Protein AF-A0A7W6N7Z0-F1 (afdb_monomer_lite)

pLDDT: mean 82.04, std 12.42, range [49.88, 97.12]

Structure (mmCIF, N/CA/C/O backbone):
data_AF-A0A7W6N7Z0-F1
#
_entry.id   AF-A0A7W6N7Z0-F1
#
loop_
_atom_site.group_PDB
_atom_site.id
_atom_site.type_symbol
_atom_site.label_atom_id
_atom_site.label_alt_id
_atom_site.label_comp_id
_atom_site.label_asym_id
_atom_site.label_entity_id
_atom_site.label_seq_id
_atom_site.pdbx_PDB_ins_code
_atom_site.Cartn_x
_atom_site.Cartn_y
_atom_site.Cartn_z
_atom_site.occupancy
_atom_site.B_iso_or_equiv
_atom_site.auth_seq_id
_atom_site.auth_comp_id
_atom_site.auth_asym_id
_atom_site.auth_atom_id
_atom_site.pdbx_PDB_model_num
ATOM 1 N N . MET A 1 1 ? 26.358 -10.005 -17.901 1.00 62.38 1 MET A N 1
ATOM 2 C CA . MET A 1 1 ? 25.539 -9.195 -16.973 1.00 62.38 1 MET A CA 1
ATOM 3 C C . MET A 1 1 ? 26.352 -8.613 -15.822 1.00 62.38 1 MET A C 1
ATOM 5 O O . MET A 1 1 ? 26.435 -7.398 -15.771 1.00 62.38 1 MET A O 1
ATOM 9 N N . LEU A 1 2 ? 27.025 -9.423 -14.989 1.00 73.06 2 LEU A N 1
ATOM 10 C CA . LEU A 1 2 ? 27.793 -8.956 -13.812 1.00 73.06 2 LEU A CA 1
ATOM 11 C C . LEU A 1 2 ? 28.697 -7.712 -13.997 1.00 73.06 2 LEU A C 1
ATOM 13 O O . LEU A 1 2 ? 28.688 -6.878 -13.098 1.00 73.06 2 LEU A O 1
ATOM 17 N N . PRO A 1 3 ? 29.429 -7.521 -15.118 1.00 82.75 3 PRO A N 1
ATOM 18 C CA . PRO A 1 3 ? 30.304 -6.352 -15.292 1.00 82.75 3 PRO A CA 1
ATOM 19 C C . PRO A 1 3 ? 29.595 -4.990 -15.288 1.00 82.75 3 PRO A C 1
ATOM 21 O O . PRO A 1 3 ? 30.254 -3.974 -15.104 1.00 82.75 3 PRO A O 1
ATOM 24 N N . HIS A 1 4 ? 28.278 -4.965 -15.508 1.00 81.69 4 HIS A N 1
ATOM 25 C CA . HIS A 1 4 ? 27.475 -3.740 -15.553 1.00 81.69 4 HIS A CA 1
ATOM 26 C C . HIS A 1 4 ? 26.544 -3.614 -14.343 1.00 81.69 4 HIS A C 1
ATOM 28 O O . HIS A 1 4 ? 25.727 -2.702 -14.303 1.00 81.69 4 HIS A O 1
ATOM 34 N N . CYS A 1 5 ? 26.629 -4.534 -13.377 1.00 87.06 5 CYS A N 1
ATOM 35 C CA . CYS A 1 5 ? 25.827 -4.468 -12.163 1.00 87.06 5 CYS A CA 1
ATOM 36 C C . CYS A 1 5 ? 26.435 -3.479 -11.169 1.00 87.06 5 CYS A C 1
ATOM 38 O O . CYS A 1 5 ? 27.654 -3.378 -11.021 1.00 87.06 5 CYS A O 1
ATOM 40 N N . ARG A 1 6 ? 25.567 -2.795 -10.430 1.00 87.94 6 ARG A N 1
ATOM 41 C CA . ARG A 1 6 ? 25.948 -2.017 -9.261 1.00 87.94 6 ARG A CA 1
ATOM 42 C C . ARG A 1 6 ? 26.121 -2.955 -8.073 1.00 87.94 6 ARG A C 1
ATOM 44 O O . ARG A 1 6 ? 25.337 -3.881 -7.887 1.00 87.94 6 ARG A O 1
ATOM 51 N N . CYS A 1 7 ? 27.152 -2.700 -7.281 1.00 90.94 7 CYS A N 1
ATOM 52 C CA . CYS A 1 7 ? 27.475 -3.436 -6.069 1.00 90.94 7 CYS A CA 1
ATOM 53 C C . CYS A 1 7 ? 27.430 -2.455 -4.895 1.00 90.94 7 CYS A C 1
ATOM 55 O O . CYS A 1 7 ? 28.156 -1.459 -4.904 1.00 90.94 7 CYS A O 1
ATOM 57 N N . VAL A 1 8 ? 26.554 -2.703 -3.923 1.00 90.38 8 VAL A N 1
ATOM 58 C CA . VAL A 1 8 ? 26.387 -1.866 -2.730 1.00 90.38 8 VAL A CA 1
ATOM 59 C C . VAL A 1 8 ? 26.605 -2.715 -1.487 1.00 90.38 8 VAL A C 1
ATOM 61 O O . VAL A 1 8 ? 26.084 -3.821 -1.384 1.00 90.38 8 VAL A O 1
ATOM 64 N N . ILE A 1 9 ? 27.394 -2.193 -0.549 1.00 91.75 9 ILE A N 1
ATOM 65 C CA . ILE A 1 9 ? 27.772 -2.879 0.688 1.00 91.75 9 ILE A CA 1
ATOM 66 C C . ILE A 1 9 ? 27.440 -1.969 1.865 1.00 91.75 9 ILE A C 1
ATOM 68 O O . ILE A 1 9 ? 27.801 -0.792 1.853 1.00 91.75 9 ILE A O 1
ATOM 72 N N . ASP A 1 10 ? 26.796 -2.520 2.891 1.00 86.62 10 ASP A N 1
ATOM 73 C CA . ASP A 1 10 ? 26.613 -1.866 4.184 1.00 86.62 10 ASP A CA 1
ATOM 74 C C . ASP A 1 10 ? 26.980 -2.813 5.343 1.00 86.62 10 ASP A C 1
ATOM 76 O O . ASP A 1 10 ? 27.457 -3.930 5.143 1.00 86.62 10 ASP A O 1
ATOM 80 N N . GLY A 1 11 ? 26.776 -2.367 6.586 1.00 86.56 11 GLY A N 1
ATOM 81 C CA . GLY A 1 11 ? 27.062 -3.186 7.769 1.00 86.56 11 GLY A CA 1
ATOM 82 C C . GLY A 1 11 ? 26.156 -4.416 7.944 1.00 86.56 11 GLY A C 1
ATOM 83 O O . GLY A 1 11 ? 26.371 -5.185 8.878 1.00 86.56 11 GLY A O 1
ATOM 84 N N . ARG A 1 12 ? 25.131 -4.591 7.102 1.00 83.94 12 ARG A N 1
ATOM 85 C CA . ARG A 1 12 ? 24.143 -5.677 7.165 1.00 83.94 12 ARG A CA 1
ATOM 86 C C . ARG A 1 12 ? 24.276 -6.650 5.994 1.00 83.94 12 ARG A C 1
ATOM 88 O O . ARG A 1 12 ? 23.868 -7.800 6.142 1.00 83.94 12 ARG A O 1
ATOM 95 N N . GLY A 1 13 ? 24.850 -6.238 4.863 1.00 88.81 13 GLY A N 1
ATOM 96 C CA . GLY A 1 13 ? 25.044 -7.132 3.726 1.00 88.81 13 GLY A CA 1
ATOM 97 C C . GLY A 1 13 ? 25.644 -6.503 2.470 1.00 88.81 13 GLY A C 1
ATOM 98 O O . GLY A 1 13 ? 26.156 -5.386 2.465 1.00 88.81 13 GLY A O 1
ATOM 99 N N . LEU A 1 14 ? 25.579 -7.290 1.395 1.00 92.25 14 LEU A N 1
ATOM 100 C CA . LEU A 1 14 ? 26.040 -6.983 0.044 1.00 92.25 14 LEU A CA 1
ATOM 101 C C . LEU A 1 14 ? 24.864 -7.188 -0.917 1.00 92.25 14 LEU A C 1
ATOM 103 O O . LEU A 1 14 ? 24.263 -8.261 -0.926 1.00 92.25 14 LEU A O 1
ATOM 107 N N . GLU A 1 15 ? 24.590 -6.201 -1.761 1.00 91.25 15 GLU A N 1
ATOM 108 C CA . GLU A 1 15 ? 23.605 -6.277 -2.839 1.00 91.25 15 GLU A CA 1
ATOM 109 C C . GLU A 1 15 ? 24.280 -6.045 -4.190 1.00 91.25 15 GLU A C 1
ATOM 111 O O . GLU A 1 15 ? 25.066 -5.110 -4.356 1.00 91.25 15 GLU A O 1
ATOM 116 N N . ILE A 1 16 ? 23.961 -6.900 -5.163 1.00 90.44 16 ILE A N 1
ATOM 117 C CA . ILE A 1 16 ? 24.395 -6.760 -6.552 1.00 90.44 16 ILE A CA 1
ATOM 118 C C . ILE A 1 16 ? 23.143 -6.696 -7.421 1.00 90.44 16 ILE A C 1
ATOM 120 O O . ILE A 1 16 ? 22.427 -7.690 -7.535 1.00 90.44 16 ILE A O 1
ATOM 124 N N . ALA A 1 17 ? 22.903 -5.551 -8.054 1.00 87.88 17 ALA A N 1
ATOM 125 C CA . ALA A 1 17 ? 21.724 -5.325 -8.884 1.00 87.88 17 ALA A CA 1
ATOM 126 C C . ALA A 1 17 ? 22.114 -4.762 -10.259 1.00 87.88 17 ALA A C 1
ATOM 128 O O . ALA A 1 17 ? 23.027 -3.933 -10.348 1.00 87.88 17 ALA A O 1
ATOM 129 N N . PRO A 1 18 ? 21.468 -5.198 -11.354 1.00 85.19 18 PRO A N 1
ATOM 130 C CA . PRO A 1 18 ? 21.638 -4.551 -12.647 1.00 85.19 18 PRO A CA 1
ATOM 131 C C . PRO A 1 18 ? 20.975 -3.158 -12.643 1.00 85.19 18 PRO A C 1
ATOM 133 O O . PRO A 1 18 ? 20.032 -2.936 -11.887 1.00 85.19 18 PRO A O 1
ATOM 136 N N . PRO A 1 19 ? 21.435 -2.218 -13.487 1.00 77.62 19 PRO A N 1
ATOM 137 C CA . PRO A 1 19 ? 20.851 -0.876 -13.583 1.00 77.62 19 PRO A CA 1
ATOM 138 C C . PRO A 1 19 ? 19.447 -0.875 -14.206 1.00 77.62 19 PRO A C 1
ATOM 140 O O . PRO A 1 19 ? 18.686 0.060 -13.996 1.00 77.62 19 PRO A O 1
ATOM 143 N N . CYS A 1 20 ? 19.112 -1.911 -14.974 1.00 76.06 20 CYS A N 1
ATOM 144 C CA . CYS A 1 20 ? 17.797 -2.144 -15.557 1.00 76.06 20 CYS A CA 1
ATOM 145 C C . CYS A 1 20 ? 17.506 -3.647 -15.613 1.00 76.06 20 CYS A C 1
ATOM 147 O O . CYS A 1 20 ? 18.427 -4.473 -15.580 1.00 76.06 20 CYS A O 1
ATOM 149 N N . VAL A 1 21 ? 16.226 -4.014 -15.702 1.00 77.25 21 VAL A N 1
ATOM 150 C CA . VAL A 1 21 ? 15.834 -5.418 -15.855 1.00 77.25 21 VAL A CA 1
ATOM 151 C C . VAL A 1 21 ? 16.233 -5.891 -17.261 1.00 77.25 21 VAL A C 1
ATOM 153 O O . VAL A 1 21 ? 15.808 -5.297 -18.253 1.00 77.25 21 VAL A O 1
ATOM 156 N N . PRO A 1 22 ? 17.037 -6.961 -17.391 1.00 76.25 22 PRO A N 1
ATOM 157 C CA . PRO A 1 22 ? 17.407 -7.490 -18.696 1.00 76.25 22 PRO A CA 1
ATOM 158 C C . PRO A 1 22 ? 16.201 -8.204 -19.319 1.00 76.25 22 PRO A C 1
ATOM 160 O O . PRO A 1 22 ? 15.920 -9.365 -19.038 1.00 76.25 22 PRO A O 1
ATOM 163 N N . MET A 1 23 ? 15.431 -7.502 -20.150 1.00 76.44 23 MET A N 1
ATOM 164 C CA . MET A 1 23 ? 14.191 -8.043 -20.727 1.00 76.44 23 MET A CA 1
ATOM 165 C C . MET A 1 23 ? 14.401 -9.245 -21.653 1.00 76.44 23 MET A C 1
ATOM 167 O O . MET A 1 23 ? 13.469 -10.012 -21.894 1.00 76.44 23 MET A O 1
ATOM 171 N N . ASP A 1 24 ? 15.628 -9.453 -22.121 1.00 75.19 24 ASP A N 1
ATOM 172 C CA . ASP A 1 24 ? 16.070 -10.640 -22.848 1.00 75.19 24 ASP A CA 1
ATOM 173 C C . ASP A 1 24 ? 16.024 -11.921 -21.999 1.00 75.19 24 ASP A C 1
ATOM 175 O O . ASP A 1 24 ? 15.858 -13.003 -22.561 1.00 75.19 24 ASP A O 1
ATOM 179 N N . VAL A 1 25 ? 16.089 -11.829 -20.662 1.00 78.75 25 VAL A N 1
ATOM 180 C CA . VAL A 1 25 ? 15.931 -13.006 -19.785 1.00 78.75 25 VAL A CA 1
ATOM 181 C C . VAL A 1 25 ? 14.472 -13.402 -19.563 1.00 78.75 25 VAL A C 1
ATOM 183 O O . VAL A 1 25 ? 14.179 -14.537 -19.179 1.00 78.75 25 VAL A O 1
ATOM 186 N N . VAL A 1 26 ? 13.531 -12.489 -19.818 1.00 81.94 26 VAL A N 1
ATOM 187 C CA . VAL A 1 26 ? 12.097 -12.751 -19.682 1.00 81.94 26 VAL A CA 1
ATOM 188 C C . VAL A 1 26 ? 11.596 -13.346 -20.994 1.00 81.94 26 VAL A C 1
ATOM 190 O O . VAL A 1 26 ? 11.058 -12.650 -21.851 1.00 81.94 26 VAL A O 1
ATOM 193 N N . ASN A 1 27 ? 11.752 -14.664 -21.155 1.00 79.44 27 ASN A N 1
ATOM 194 C CA . ASN A 1 27 ? 11.426 -15.391 -22.395 1.00 79.44 27 ASN A CA 1
ATOM 195 C C . ASN A 1 27 ? 10.033 -15.075 -22.965 1.00 79.44 27 ASN A C 1
ATOM 197 O O . ASN A 1 27 ? 9.867 -14.968 -24.180 1.00 79.44 27 ASN A O 1
ATOM 201 N N . ALA A 1 28 ? 9.033 -14.905 -22.095 1.00 80.62 28 ALA A N 1
ATOM 202 C CA . ALA A 1 28 ? 7.673 -14.558 -22.502 1.00 80.62 28 ALA A CA 1
ATOM 203 C C . ALA A 1 28 ? 7.591 -13.178 -23.179 1.00 80.62 28 ALA A C 1
ATOM 205 O O . ALA A 1 28 ? 6.804 -13.000 -24.104 1.00 80.62 28 ALA A O 1
ATOM 206 N N . ALA A 1 29 ? 8.413 -12.219 -22.747 1.00 79.38 29 ALA A N 1
ATOM 207 C CA . ALA A 1 29 ? 8.487 -10.888 -23.334 1.00 79.38 29 ALA A CA 1
ATOM 208 C C . ALA A 1 29 ? 9.417 -10.856 -24.557 1.00 79.38 29 ALA A C 1
ATOM 210 O O . ALA A 1 29 ? 9.042 -10.304 -25.591 1.00 79.38 29 ALA A O 1
ATOM 211 N N . ALA A 1 30 ? 10.592 -11.489 -24.471 1.00 81.56 30 ALA A N 1
ATOM 212 C CA . ALA A 1 30 ? 11.586 -11.523 -25.545 1.00 81.56 30 ALA A CA 1
ATOM 213 C C . ALA A 1 30 ? 11.094 -12.275 -26.796 1.00 81.56 30 ALA A C 1
ATOM 215 O O . ALA A 1 30 ? 11.368 -11.864 -27.922 1.00 81.56 30 ALA A O 1
ATOM 216 N N . GLY A 1 31 ? 10.335 -13.361 -26.613 1.00 82.25 31 GLY A N 1
ATOM 217 C CA . GLY A 1 31 ? 9.781 -14.171 -27.704 1.00 82.25 31 GLY A CA 1
ATOM 218 C C . GLY A 1 31 ? 8.448 -13.667 -28.272 1.00 82.25 31 GLY A C 1
ATOM 219 O O . GLY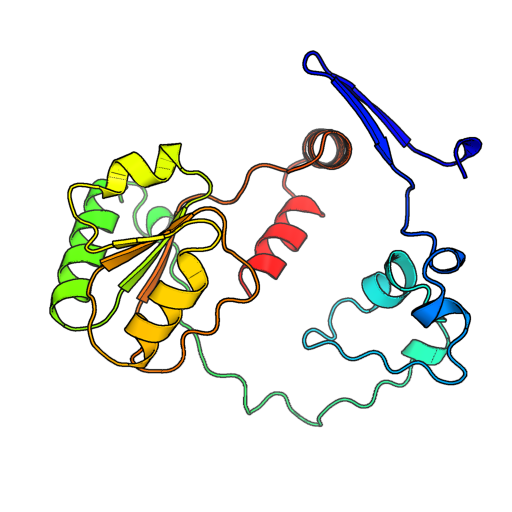 A 1 31 ? 7.905 -14.275 -29.198 1.00 82.25 31 GLY A O 1
ATOM 220 N N . ALA A 1 32 ? 7.880 -12.589 -27.726 1.00 86.25 32 ALA A N 1
ATOM 221 C CA . ALA A 1 32 ? 6.567 -12.108 -28.135 1.00 86.25 32 ALA A CA 1
ATOM 222 C C . ALA A 1 32 ? 6.616 -11.415 -29.506 1.00 86.25 32 ALA A C 1
ATOM 224 O O . ALA A 1 32 ? 7.304 -10.415 -29.698 1.00 86.25 32 ALA A O 1
ATOM 225 N N . ARG A 1 33 ? 5.801 -11.889 -30.461 1.00 87.81 33 ARG A N 1
ATOM 226 C CA . ARG A 1 33 ? 5.674 -11.261 -31.795 1.00 87.81 33 ARG A CA 1
ATOM 227 C C . ARG A 1 33 ? 5.035 -9.869 -31.742 1.00 87.81 33 ARG A C 1
ATOM 229 O O . ARG A 1 33 ? 5.270 -9.058 -32.630 1.00 87.81 33 ARG A O 1
ATOM 236 N N . ARG A 1 34 ? 4.202 -9.606 -30.730 1.00 86.06 34 ARG A N 1
ATOM 237 C CA . ARG A 1 34 ? 3.545 -8.317 -30.484 1.00 86.06 34 ARG A CA 1
ATOM 238 C C . ARG A 1 34 ? 3.535 -8.045 -28.984 1.00 86.06 34 ARG A C 1
ATOM 240 O O . ARG A 1 34 ? 3.149 -8.920 -28.216 1.00 86.06 34 ARG A O 1
ATOM 247 N N . ARG A 1 35 ? 3.925 -6.832 -28.595 1.00 85.00 35 ARG A N 1
ATOM 248 C CA . ARG A 1 35 ? 3.903 -6.333 -27.214 1.00 85.00 35 ARG A CA 1
ATOM 249 C C . ARG A 1 35 ? 2.907 -5.175 -27.136 1.00 85.00 35 ARG A C 1
ATOM 251 O O . ARG A 1 35 ? 2.869 -4.350 -28.046 1.00 85.00 35 ARG A O 1
ATOM 258 N N . ILE A 1 36 ? 2.064 -5.163 -26.106 1.00 85.56 36 ILE A N 1
ATOM 259 C CA . ILE A 1 36 ? 1.110 -4.082 -25.828 1.00 85.56 36 ILE A CA 1
ATOM 260 C C . ILE A 1 36 ? 1.468 -3.541 -24.450 1.00 85.56 36 ILE A C 1
ATOM 262 O O . ILE A 1 36 ? 1.460 -4.297 -23.481 1.00 85.56 36 ILE A O 1
ATOM 266 N N . TYR A 1 37 ? 1.790 -2.255 -24.389 1.00 84.00 37 TYR A N 1
ATOM 267 C CA . TYR A 1 37 ? 2.091 -1.542 -23.155 1.00 84.00 37 TYR A CA 1
ATOM 268 C C . TYR A 1 37 ? 0.890 -0.671 -22.798 1.00 84.00 37 TYR A C 1
ATOM 270 O O . TYR A 1 37 ? 0.336 -0.000 -23.668 1.00 84.00 37 TYR A O 1
ATOM 278 N N . MET A 1 38 ? 0.469 -0.714 -21.539 1.00 82.06 38 MET A N 1
ATOM 279 C CA . MET A 1 38 ? -0.658 0.058 -21.029 1.00 82.06 38 MET A CA 1
ATOM 280 C C . MET A 1 38 ? -0.252 0.634 -19.679 1.00 82.06 38 MET A C 1
ATOM 282 O O . MET A 1 38 ? 0.211 -0.106 -18.816 1.00 82.06 38 MET A O 1
ATOM 286 N N . THR A 1 39 ? -0.409 1.943 -19.520 1.00 74.38 39 THR A N 1
ATOM 287 C CA . THR A 1 39 ? -0.164 2.653 -18.264 1.00 74.38 39 THR A CA 1
ATOM 288 C C . THR A 1 39 ? -1.364 3.537 -17.952 1.00 74.38 39 THR A C 1
ATOM 290 O O . THR A 1 39 ? -2.009 4.054 -18.866 1.00 74.38 39 THR A O 1
ATOM 293 N N . ALA A 1 40 ? -1.672 3.685 -16.665 1.00 67.19 40 ALA A N 1
ATOM 294 C CA . ALA A 1 40 ? -2.672 4.631 -16.181 1.00 67.19 40 ALA A CA 1
ATOM 295 C C . ALA A 1 40 ? -2.090 6.047 -16.006 1.00 67.19 40 ALA A C 1
ATOM 297 O O . ALA A 1 40 ? -2.842 7.017 -15.960 1.00 67.19 40 ALA A O 1
ATOM 298 N N . THR A 1 41 ? -0.761 6.179 -15.967 1.00 59.50 41 THR A N 1
ATOM 299 C CA . THR A 1 41 ? -0.039 7.444 -15.809 1.00 59.50 41 THR A CA 1
ATOM 300 C C . THR A 1 41 ? 0.785 7.719 -17.070 1.00 59.50 41 THR A C 1
ATOM 302 O O . THR A 1 41 ? 1.785 7.066 -17.357 1.00 59.50 41 THR A O 1
ATOM 305 N N . LEU A 1 42 ? 0.333 8.686 -17.875 1.00 55.69 42 LEU A N 1
ATOM 306 C CA . LEU A 1 42 ? 1.004 9.130 -19.112 1.00 55.69 42 LEU A CA 1
ATOM 307 C C . LEU A 1 42 ? 2.208 10.052 -18.851 1.00 55.69 42 LEU A C 1
ATOM 309 O O . LEU A 1 42 ? 2.889 10.445 -19.792 1.00 55.69 42 LEU A O 1
ATOM 313 N N . ALA A 1 43 ? 2.435 10.445 -17.596 1.00 56.84 43 ALA A N 1
ATOM 314 C CA . ALA A 1 43 ? 3.425 11.454 -17.232 1.00 56.84 43 ALA A CA 1
ATOM 315 C C . ALA A 1 43 ? 4.878 10.954 -17.300 1.00 56.84 43 ALA A C 1
ATOM 317 O O . ALA A 1 43 ? 5.784 11.780 -17.383 1.00 56.84 43 ALA A O 1
ATOM 318 N N . ASP A 1 44 ? 5.103 9.636 -17.266 1.00 63.62 44 ASP A N 1
ATOM 319 C CA . ASP A 1 44 ? 6.443 9.054 -17.352 1.00 63.62 44 ASP A CA 1
ATOM 320 C C . ASP A 1 44 ? 6.426 7.716 -18.111 1.00 63.62 44 ASP A C 1
ATOM 322 O O . ASP A 1 44 ? 6.188 6.644 -17.554 1.00 63.62 44 ASP A O 1
ATOM 326 N N . ASP A 1 45 ? 6.664 7.783 -19.419 1.00 68.31 45 ASP A N 1
ATOM 327 C CA . ASP A 1 45 ? 6.806 6.624 -20.300 1.00 68.31 45 ASP A CA 1
ATOM 328 C C . ASP A 1 45 ? 8.220 6.015 -20.256 1.00 68.31 45 ASP A C 1
ATOM 330 O O . ASP A 1 45 ? 8.447 4.934 -20.811 1.00 68.31 45 ASP A O 1
ATOM 334 N N . SER A 1 46 ? 9.162 6.647 -19.541 1.00 73.06 46 SER A N 1
ATOM 335 C CA . SER A 1 46 ? 10.545 6.176 -19.441 1.00 73.06 46 SER A CA 1
ATOM 336 C C . SER A 1 46 ? 10.647 4.823 -18.738 1.00 73.06 46 SER A C 1
ATOM 338 O O . SER A 1 46 ? 11.469 4.001 -19.142 1.00 73.06 46 SER A O 1
ATOM 340 N N . VAL A 1 47 ? 9.738 4.532 -17.798 1.00 76.62 47 VAL A N 1
ATOM 341 C CA . VAL A 1 47 ? 9.630 3.227 -17.120 1.00 76.62 47 VAL A CA 1
ATOM 342 C C . VAL A 1 47 ? 9.378 2.096 -18.122 1.00 76.62 47 VAL A C 1
ATOM 344 O O . VAL A 1 47 ? 9.930 1.004 -17.993 1.00 76.62 47 VAL A O 1
ATOM 347 N N . LEU A 1 48 ? 8.598 2.343 -19.181 1.00 80.31 48 LEU A N 1
ATOM 348 C CA . LEU A 1 48 ? 8.369 1.338 -20.226 1.00 80.31 48 LEU A CA 1
ATOM 349 C C . LEU A 1 48 ? 9.661 1.021 -20.989 1.00 80.31 48 LEU A C 1
ATOM 351 O O . LEU A 1 48 ? 9.876 -0.122 -21.400 1.00 80.31 48 LEU A O 1
ATOM 355 N N . VAL A 1 49 ? 10.536 2.011 -21.159 1.00 81.12 49 VAL A N 1
ATOM 356 C CA . VAL A 1 49 ? 11.837 1.846 -21.814 1.00 81.12 49 VAL A CA 1
ATOM 357 C C . VAL A 1 49 ? 12.831 1.154 -20.884 1.00 81.12 49 VAL A C 1
ATOM 359 O O . VAL A 1 49 ? 13.430 0.155 -21.281 1.00 81.12 49 VAL A O 1
ATOM 362 N N . THR A 1 50 ? 13.004 1.647 -19.655 1.00 76.56 50 THR A N 1
ATOM 363 C CA . THR A 1 50 ? 14.021 1.146 -18.717 1.00 76.56 50 THR A CA 1
ATOM 364 C C . THR A 1 50 ? 13.694 -0.236 -18.178 1.00 76.56 50 THR A C 1
ATOM 366 O O . THR A 1 50 ? 14.583 -1.084 -18.123 1.00 76.56 50 THR A O 1
ATOM 369 N N . ASP A 1 51 ? 12.434 -0.488 -17.826 1.00 78.38 51 ASP A N 1
ATOM 370 C CA . ASP A 1 51 ? 12.061 -1.703 -17.098 1.00 78.38 51 ASP A CA 1
ATOM 371 C C . ASP A 1 51 ? 11.537 -2.775 -18.049 1.00 78.38 51 ASP A C 1
ATOM 373 O O . ASP A 1 51 ? 11.740 -3.966 -17.817 1.00 78.38 51 ASP A O 1
ATOM 377 N N . PHE A 1 52 ? 10.904 -2.361 -19.153 1.00 79.69 52 PHE A N 1
ATOM 378 C CA . PHE A 1 52 ? 10.278 -3.274 -20.111 1.00 79.69 52 PHE A CA 1
ATOM 379 C C . PHE A 1 52 ? 10.906 -3.274 -21.508 1.00 79.69 52 PHE A C 1
ATOM 381 O O . PHE A 1 52 ? 10.418 -3.986 -22.401 1.00 79.69 52 PHE A O 1
ATOM 388 N N . GLY A 1 53 ? 12.002 -2.534 -21.714 1.00 81.06 53 GLY A N 1
ATOM 389 C CA . GLY A 1 53 ? 12.733 -2.518 -22.982 1.00 81.06 53 GLY A CA 1
ATOM 390 C C . GLY A 1 53 ? 11.841 -2.130 -24.163 1.00 81.06 53 GLY A C 1
ATOM 391 O O . GLY A 1 53 ? 11.960 -2.710 -25.252 1.00 81.06 53 GLY A O 1
ATOM 392 N N . ALA A 1 54 ? 10.868 -1.246 -23.927 1.00 83.31 54 ALA A N 1
ATOM 393 C CA . ALA A 1 54 ? 10.059 -0.669 -24.985 1.00 83.31 54 ALA A CA 1
ATOM 394 C C . ALA A 1 54 ? 10.941 0.205 -25.884 1.00 83.31 54 ALA A C 1
ATOM 396 O O . ALA A 1 54 ? 11.873 0.861 -25.423 1.00 83.31 54 ALA A O 1
ATOM 397 N N . ASP A 1 55 ? 10.648 0.201 -27.182 1.00 83.00 55 ASP A N 1
ATOM 398 C CA . ASP A 1 55 ? 11.335 1.078 -28.122 1.00 83.00 55 ASP A CA 1
ATOM 399 C C . ASP A 1 55 ? 10.845 2.521 -27.899 1.00 83.00 55 ASP A C 1
ATOM 401 O O . ASP A 1 55 ? 9.651 2.778 -28.101 1.00 83.00 55 ASP A O 1
ATOM 405 N N . PRO A 1 56 ? 11.722 3.465 -27.506 1.00 80.50 56 PRO A N 1
ATOM 406 C CA . PRO A 1 56 ? 11.330 4.849 -27.248 1.00 80.50 56 PRO A CA 1
ATOM 407 C C . PRO A 1 56 ? 10.723 5.528 -28.482 1.00 80.50 56 PRO A C 1
ATOM 409 O O . PRO A 1 56 ? 9.918 6.445 -28.350 1.00 80.50 56 PRO A O 1
ATOM 412 N N . VAL A 1 57 ? 11.049 5.070 -29.696 1.00 81.12 57 VAL A N 1
ATOM 413 C CA . VAL A 1 57 ? 10.458 5.610 -30.926 1.00 81.12 57 VAL A CA 1
ATOM 414 C C . VAL A 1 57 ? 8.972 5.255 -31.020 1.00 81.12 57 VAL A C 1
ATOM 416 O O . VAL A 1 57 ? 8.171 6.089 -31.443 1.00 81.12 57 VAL A O 1
ATOM 419 N N . VAL A 1 58 ? 8.591 4.048 -30.588 1.00 76.38 58 VAL A N 1
ATOM 420 C CA . VAL A 1 58 ? 7.212 3.529 -30.644 1.00 76.38 58 VAL A CA 1
ATOM 421 C C . VAL A 1 58 ? 6.310 4.187 -29.595 1.00 76.38 58 VAL A C 1
ATOM 423 O O . VAL A 1 58 ? 5.100 4.273 -29.800 1.00 76.38 58 VAL A O 1
ATOM 426 N N . LEU A 1 59 ? 6.882 4.695 -28.501 1.00 75.81 59 LEU A N 1
ATOM 427 C CA . LEU A 1 59 ? 6.133 5.363 -27.433 1.00 75.81 59 LEU A CA 1
ATOM 428 C C . LEU A 1 59 ? 5.620 6.764 -27.818 1.00 75.81 59 LEU A C 1
ATOM 430 O O . LEU A 1 59 ? 4.705 7.257 -27.173 1.00 75.81 59 LEU A O 1
ATOM 434 N N . ASN A 1 60 ? 6.096 7.364 -28.919 1.00 72.19 60 ASN A N 1
ATOM 435 C CA . ASN A 1 60 ? 5.707 8.718 -29.356 1.00 72.19 60 ASN A CA 1
ATOM 436 C C . ASN A 1 60 ? 4.262 8.862 -29.891 1.00 72.19 60 ASN A C 1
ATOM 438 O O . ASN A 1 60 ? 3.861 9.957 -30.281 1.00 72.19 60 ASN A O 1
ATOM 442 N N . GLY A 1 61 ? 3.479 7.782 -29.963 1.00 75.12 61 GLY A N 1
ATOM 443 C CA . GLY A 1 61 ? 2.106 7.807 -30.481 1.00 75.12 61 GLY A CA 1
ATOM 444 C C . GLY A 1 61 ? 1.149 6.916 -29.692 1.00 75.12 61 GLY A C 1
ATOM 445 O O . GLY A 1 61 ? 0.568 6.002 -30.286 1.00 75.12 61 GLY A O 1
ATOM 446 N N . PRO A 1 62 ? 0.995 7.121 -28.370 1.00 80.12 62 PRO A N 1
ATOM 447 C CA . P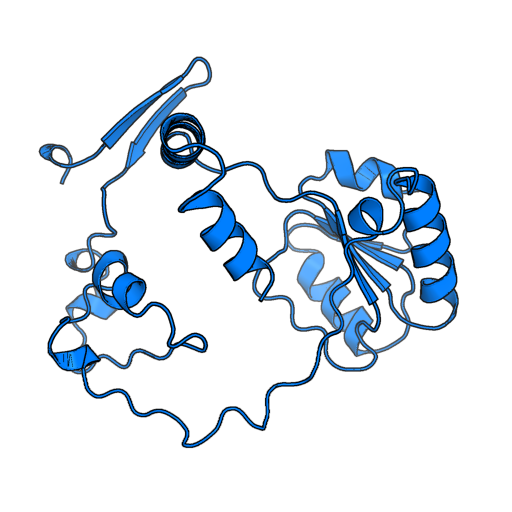RO A 1 62 ? 0.132 6.278 -27.562 1.00 80.12 62 PRO A CA 1
ATOM 448 C C . PRO A 1 62 ? -1.337 6.505 -27.933 1.00 80.12 62 PRO A C 1
ATOM 450 O O . PRO A 1 62 ? -1.760 7.609 -28.279 1.00 80.12 62 PRO A O 1
ATOM 453 N N . ILE A 1 63 ? -2.143 5.449 -27.816 1.00 82.88 63 ILE A N 1
ATOM 454 C CA . ILE A 1 63 ? -3.599 5.588 -27.840 1.00 82.88 63 ILE A CA 1
ATOM 455 C C . ILE A 1 63 ? -4.001 6.162 -26.480 1.00 82.88 63 ILE A C 1
ATOM 457 O O . ILE A 1 63 ? -4.041 5.433 -25.492 1.00 82.88 63 ILE A O 1
ATOM 461 N N . ALA A 1 64 ? -4.262 7.466 -26.433 1.00 75.25 64 ALA A N 1
ATOM 462 C CA . ALA A 1 64 ? -4.689 8.165 -25.227 1.00 75.25 64 ALA A CA 1
ATOM 463 C C . ALA A 1 64 ? -6.172 8.573 -25.324 1.00 75.25 64 ALA A C 1
ATOM 465 O O . ALA A 1 64 ? -6.641 8.930 -26.411 1.00 75.25 64 ALA A O 1
ATOM 466 N N . PRO A 1 65 ? -6.931 8.527 -24.216 1.00 71.94 65 PRO A N 1
ATOM 467 C CA . PRO A 1 65 ? -8.282 9.073 -24.184 1.00 71.94 65 PRO A CA 1
ATOM 468 C C . PRO A 1 65 ? -8.255 10.597 -24.390 1.00 71.94 65 PRO A C 1
ATOM 470 O O . PRO A 1 65 ? -7.313 11.275 -23.987 1.00 71.94 65 PRO A O 1
ATOM 473 N N . ALA A 1 66 ? -9.305 11.145 -25.009 1.00 70.94 66 ALA A N 1
ATOM 474 C CA . ALA A 1 66 ? -9.407 12.584 -25.285 1.00 70.94 66 ALA A CA 1
ATOM 475 C C . ALA A 1 66 ? -9.555 13.438 -24.009 1.00 70.94 66 ALA A C 1
ATOM 477 O O . ALA A 1 66 ? -9.231 14.624 -24.018 1.00 70.94 66 ALA A O 1
ATOM 478 N N . SER A 1 67 ? -10.044 12.843 -22.918 1.00 64.19 67 SER A N 1
ATOM 479 C CA . SER A 1 67 ? -10.085 13.446 -21.588 1.00 64.19 67 SER A CA 1
ATOM 480 C C . SER A 1 67 ? -10.000 12.364 -20.510 1.00 64.19 67 SER A C 1
ATOM 482 O O . SER A 1 67 ? -10.368 11.212 -20.737 1.00 64.19 67 SER A O 1
ATOM 484 N N . ALA A 1 68 ? -9.536 12.745 -19.323 1.00 63.34 68 ALA A N 1
ATOM 485 C CA . ALA A 1 68 ? -9.454 11.874 -18.152 1.00 63.34 68 ALA A CA 1
ATOM 486 C C . ALA A 1 68 ? -10.702 12.002 -17.246 1.00 63.34 68 ALA A C 1
ATOM 488 O O . ALA A 1 68 ? -10.608 11.916 -16.026 1.00 63.34 68 ALA A O 1
ATOM 489 N N . GLY A 1 69 ? -11.870 12.274 -17.841 1.00 56.06 69 GLY A N 1
ATOM 490 C CA . GLY A 1 69 ? -13.087 12.696 -17.128 1.00 56.06 69 GLY A CA 1
ATOM 491 C C . GLY A 1 69 ? -13.744 11.648 -16.220 1.00 56.06 69 GLY A C 1
ATOM 492 O O . GLY A 1 69 ? -14.624 12.015 -15.452 1.00 56.06 69 GLY A O 1
ATOM 493 N N . ASP A 1 70 ? -13.310 10.386 -16.283 1.00 56.09 70 ASP A N 1
ATOM 494 C CA . ASP A 1 70 ? -13.788 9.289 -15.423 1.00 56.09 70 ASP A CA 1
ATOM 495 C C . ASP A 1 70 ? -12.910 9.073 -14.170 1.00 56.09 70 ASP A C 1
ATOM 497 O O . ASP A 1 70 ? -13.076 8.089 -13.445 1.00 56.09 70 ASP A O 1
ATOM 501 N N . LEU A 1 71 ? -11.953 9.968 -13.892 1.00 60.91 71 LEU A N 1
ATOM 502 C CA . LEU A 1 71 ? -11.167 9.928 -12.659 1.00 60.91 71 LEU A CA 1
ATOM 503 C C . LEU A 1 71 ? -12.050 10.320 -11.470 1.00 60.91 71 LEU A C 1
ATOM 505 O O . LEU A 1 71 ? -12.476 11.466 -11.344 1.00 60.91 71 LEU A O 1
ATOM 509 N N . GLY A 1 72 ? -12.316 9.363 -10.581 1.00 63.59 72 GLY A N 1
ATOM 510 C CA . GLY A 1 72 ? -12.968 9.649 -9.307 1.00 63.59 72 GLY A CA 1
ATOM 511 C C . GLY A 1 72 ? -12.158 10.659 -8.488 1.00 63.59 72 GLY A C 1
ATOM 512 O O . GLY A 1 72 ? -10.934 10.566 -8.403 1.00 63.59 72 GLY A O 1
ATOM 513 N N . GLU A 1 73 ? -12.838 11.618 -7.865 1.00 71.56 73 GLU A N 1
ATOM 514 C CA . GLU A 1 73 ? -12.185 12.609 -7.011 1.00 71.56 73 GLU A CA 1
ATOM 515 C C . GLU A 1 73 ? -11.869 12.003 -5.637 1.00 71.56 73 GLU A C 1
ATOM 517 O O . GLU A 1 73 ? -12.738 11.439 -4.965 1.00 71.56 73 GLU A O 1
ATOM 522 N N . ARG A 1 74 ? -10.613 12.132 -5.200 1.00 78.56 74 ARG A N 1
ATOM 523 C CA . ARG A 1 74 ? -10.169 11.753 -3.855 1.00 78.56 74 ARG A CA 1
ATOM 524 C C . ARG A 1 74 ? -9.704 12.997 -3.117 1.00 78.56 74 ARG A C 1
ATOM 526 O O . ARG A 1 74 ? -8.889 13.761 -3.625 1.00 78.56 74 ARG A O 1
ATOM 533 N N . MET A 1 75 ? -10.199 13.185 -1.899 1.00 86.50 75 MET A N 1
ATOM 534 C CA . MET A 1 75 ? -9.690 14.223 -1.010 1.00 86.50 75 MET A CA 1
ATOM 535 C C . MET A 1 75 ? -8.454 13.689 -0.282 1.00 86.50 75 MET A C 1
ATOM 537 O O . MET A 1 75 ? -8.566 12.756 0.512 1.00 86.50 75 MET A O 1
ATOM 541 N N . ILE A 1 76 ? -7.293 14.290 -0.543 1.00 88.62 76 ILE A N 1
ATOM 542 C CA . ILE A 1 76 ? -6.046 14.006 0.174 1.00 88.62 76 ILE A CA 1
ATOM 543 C C . ILE A 1 76 ? -5.875 15.068 1.258 1.00 88.62 76 ILE A C 1
ATOM 545 O O . ILE A 1 76 ? -5.934 16.264 0.978 1.00 88.62 76 ILE A O 1
ATOM 549 N N . LEU A 1 77 ? -5.674 14.626 2.498 1.00 90.12 77 LEU A N 1
ATOM 550 C CA . LEU A 1 77 ? -5.424 15.497 3.643 1.00 90.12 77 LEU A CA 1
ATOM 551 C C . LEU A 1 77 ? -4.084 15.132 4.272 1.00 90.12 77 LEU A C 1
ATOM 553 O O . LEU A 1 77 ? -3.785 13.953 4.454 1.00 90.12 77 LEU A O 1
ATOM 557 N N . MET A 1 78 ? -3.318 16.153 4.648 1.00 90.31 78 MET A N 1
ATOM 558 C CA . MET A 1 78 ? -2.072 16.029 5.404 1.00 90.31 78 MET A CA 1
ATOM 559 C C . MET A 1 78 ? -2.276 16.731 6.751 1.00 90.31 78 MET A C 1
ATOM 561 O O . MET A 1 78 ? -2.036 17.932 6.852 1.00 90.31 78 MET A O 1
ATOM 565 N N . PRO A 1 79 ? -2.797 16.032 7.778 1.00 88.44 79 PRO A N 1
ATOM 566 C CA . PRO A 1 79 ? -3.222 16.669 9.024 1.00 88.44 79 PRO A CA 1
ATOM 567 C C . PRO A 1 79 ? -2.126 17.492 9.701 1.00 88.44 79 PRO A C 1
ATOM 569 O O . PRO A 1 79 ? -2.413 18.573 10.195 1.00 88.44 79 PRO A O 1
ATOM 572 N N . GLN A 1 80 ? -0.878 17.021 9.657 1.00 86.81 80 GLN A N 1
ATOM 573 C CA . GLN A 1 80 ? 0.263 17.686 10.293 1.00 86.81 80 GLN A CA 1
ATOM 574 C C . GLN A 1 80 ? 0.682 18.993 9.602 1.00 86.81 80 GLN A C 1
ATOM 576 O O . GLN A 1 80 ? 1.232 19.871 10.256 1.00 86.81 80 GLN A O 1
ATOM 581 N N . GLU A 1 81 ? 0.374 19.164 8.311 1.00 88.56 81 GLU A N 1
ATOM 582 C CA . GLU A 1 81 ? 0.579 20.438 7.601 1.00 88.56 81 GLU A CA 1
ATOM 583 C C . GLU A 1 81 ? -0.485 21.481 7.979 1.00 88.56 81 GLU A C 1
ATOM 585 O O . GLU A 1 81 ? -0.264 22.686 7.867 1.00 88.56 81 GLU A O 1
ATOM 590 N N . LEU A 1 82 ? -1.661 21.023 8.420 1.00 89.25 82 LEU A N 1
ATOM 591 C CA . LEU A 1 82 ? -2.765 21.882 8.854 1.00 89.25 82 LEU A CA 1
ATOM 592 C C . LEU A 1 82 ? -2.666 22.224 10.344 1.00 89.25 82 LEU A C 1
ATOM 594 O O . LEU A 1 82 ? -2.948 23.354 10.740 1.00 89.25 82 LEU A O 1
ATOM 598 N N . ASP A 1 83 ? -2.287 21.241 11.154 1.00 92.56 83 ASP A N 1
ATOM 599 C CA . ASP A 1 83 ? -2.088 21.345 12.593 1.00 92.56 83 ASP A CA 1
ATOM 600 C C . ASP A 1 83 ? -0.834 20.544 12.985 1.00 92.56 83 ASP A C 1
ATOM 602 O O . ASP A 1 83 ? -0.897 19.315 13.082 1.00 92.56 83 ASP A O 1
ATOM 606 N N . PRO A 1 84 ? 0.310 21.214 13.218 1.00 92.56 84 PRO A N 1
ATOM 607 C CA . PRO A 1 84 ? 1.561 20.552 13.589 1.00 92.56 84 PRO A CA 1
ATOM 608 C C . PRO A 1 84 ? 1.480 19.733 14.883 1.00 92.56 84 PRO A C 1
ATOM 610 O O . PRO A 1 84 ? 2.271 18.810 15.070 1.00 92.56 84 PRO A O 1
ATOM 613 N N . GLU A 1 85 ? 0.526 20.042 15.767 1.00 94.25 85 GLU A N 1
ATOM 614 C CA . GLU A 1 85 ? 0.318 19.308 17.019 1.00 94.25 85 GLU A CA 1
ATOM 615 C C . GLU A 1 85 ? -0.531 18.043 16.820 1.00 94.25 85 GLU A C 1
ATOM 617 O O . GLU A 1 85 ? -0.686 17.246 17.751 1.00 94.25 85 GLU A O 1
ATOM 622 N N . PHE A 1 86 ? -1.061 17.821 15.610 1.00 93.19 86 PHE A N 1
ATOM 623 C CA . PHE A 1 86 ? -1.849 16.639 15.295 1.00 93.19 86 PHE A CA 1
ATOM 624 C C . PHE A 1 86 ? -1.019 15.369 15.489 1.00 93.19 86 PHE A C 1
ATOM 626 O O . PHE A 1 86 ? -0.040 15.095 14.783 1.00 93.19 86 PHE A O 1
ATOM 633 N N . SER A 1 87 ? -1.443 14.553 16.449 1.00 93.94 87 SER A N 1
ATOM 634 C CA . SER A 1 87 ? -0.704 13.374 16.868 1.00 93.94 87 SER A CA 1
ATOM 635 C C . SER A 1 87 ? -1.277 12.085 16.278 1.00 93.94 87 SER A C 1
ATOM 637 O O . SER A 1 87 ? -2.430 11.989 15.849 1.00 93.94 87 SER A O 1
ATOM 639 N N . LEU A 1 88 ? -0.489 11.011 16.358 1.00 91.44 88 LEU A N 1
ATOM 640 C CA . LEU A 1 88 ? -0.968 9.665 16.043 1.00 91.44 88 LEU A CA 1
ATOM 641 C C . LEU A 1 88 ? -2.166 9.250 16.921 1.00 91.44 88 LEU A C 1
ATOM 643 O O . LEU A 1 88 ? -2.995 8.443 16.501 1.00 91.44 88 LEU A O 1
ATOM 647 N N . THR A 1 89 ? -2.272 9.776 18.142 1.00 94.31 89 THR A N 1
ATOM 648 C CA . THR A 1 89 ? -3.407 9.500 19.033 1.00 94.31 89 THR A CA 1
ATOM 649 C C . THR A 1 89 ? -4.694 10.112 18.485 1.00 94.31 89 THR A C 1
ATOM 651 O O . THR A 1 89 ? -5.733 9.449 18.495 1.00 94.31 89 THR A O 1
ATOM 654 N N . ASP A 1 90 ? -4.613 11.323 17.935 1.00 94.94 90 ASP A N 1
ATOM 655 C CA . ASP A 1 90 ? -5.747 12.013 17.316 1.00 94.94 90 ASP A CA 1
ATOM 656 C C . ASP A 1 90 ? -6.200 11.283 16.051 1.00 94.94 90 ASP A C 1
ATOM 658 O O . ASP A 1 90 ? -7.390 11.004 15.884 1.00 94.94 90 ASP A O 1
ATOM 662 N N . LEU A 1 91 ? -5.243 10.851 15.218 1.00 94.69 91 LEU A N 1
ATOM 663 C CA . LEU A 1 91 ? -5.523 10.008 14.055 1.00 94.69 91 LEU A CA 1
ATOM 664 C C . LEU A 1 91 ? -6.274 8.735 14.450 1.00 94.69 91 LEU A C 1
ATOM 666 O O . LEU A 1 91 ? -7.290 8.393 13.847 1.00 94.69 91 LEU A O 1
ATOM 670 N N . LYS A 1 92 ? -5.798 8.033 15.482 1.00 95.56 92 LYS A N 1
ATOM 671 C CA . LYS A 1 92 ? -6.432 6.808 15.983 1.00 95.56 92 LYS A CA 1
ATOM 672 C C . LYS A 1 92 ? -7.860 7.053 16.455 1.00 95.56 92 LYS A C 1
ATOM 674 O O . LYS A 1 92 ? -8.752 6.285 16.094 1.00 95.56 92 LYS A O 1
ATOM 679 N N . ALA A 1 93 ? -8.085 8.118 17.222 1.00 95.12 93 ALA A N 1
ATOM 680 C CA . ALA A 1 93 ? -9.413 8.487 17.700 1.00 95.12 93 ALA A CA 1
ATOM 681 C C . ALA A 1 93 ? -10.362 8.809 16.534 1.00 95.12 93 ALA A C 1
ATOM 683 O O . ALA A 1 93 ? -11.500 8.332 16.507 1.00 95.12 93 ALA A O 1
ATOM 684 N N . MET A 1 94 ? -9.876 9.555 15.539 1.00 94.31 94 MET A N 1
ATOM 685 C CA . MET A 1 94 ? -10.627 9.888 14.331 1.00 94.31 94 MET A CA 1
ATOM 686 C C . MET A 1 94 ? -10.991 8.629 13.532 1.00 94.31 94 MET A C 1
ATOM 688 O O . MET A 1 94 ? -12.166 8.408 13.231 1.00 94.31 94 MET A O 1
ATOM 692 N N . MET A 1 95 ? -10.014 7.766 13.245 1.00 95.69 95 MET A N 1
ATOM 693 C CA . MET A 1 95 ? -10.229 6.522 12.499 1.00 95.69 95 MET A CA 1
ATOM 694 C C . MET A 1 95 ? -11.209 5.591 13.219 1.00 95.69 95 MET A C 1
ATOM 696 O O . MET A 1 95 ? -12.109 5.042 12.587 1.00 95.69 95 MET A O 1
ATOM 700 N N . GLN A 1 96 ? -11.110 5.471 14.545 1.00 95.38 96 GLN A N 1
ATOM 701 C CA . GLN A 1 96 ? -12.045 4.677 15.344 1.00 95.38 96 GLN A CA 1
ATOM 702 C C . GLN A 1 96 ? -13.469 5.261 15.330 1.00 95.38 96 GLN A C 1
ATOM 704 O O . GLN A 1 96 ? -14.449 4.516 15.336 1.00 95.38 96 GLN A O 1
ATOM 709 N N . ALA A 1 97 ? -13.617 6.588 15.305 1.00 95.31 97 ALA A N 1
ATOM 710 C CA . ALA A 1 97 ? -14.924 7.228 15.192 1.00 95.31 97 ALA A CA 1
ATOM 711 C C . ALA A 1 97 ? -15.576 6.963 13.824 1.00 95.31 97 ALA A C 1
ATOM 713 O O . ALA A 1 97 ? -16.764 6.631 13.777 1.00 95.31 97 ALA A O 1
ATOM 714 N N . PHE A 1 98 ? -14.807 7.041 12.731 1.00 93.75 98 PHE A N 1
ATOM 715 C CA . PHE A 1 98 ? -15.276 6.687 11.385 1.00 93.75 98 PHE A CA 1
ATOM 716 C C . PHE A 1 98 ? -15.655 5.210 11.277 1.00 93.75 98 PHE A C 1
ATOM 718 O O . PHE A 1 98 ? -16.742 4.893 10.777 1.00 93.75 98 PHE A O 1
ATOM 725 N N . ALA A 1 99 ? -14.808 4.338 11.830 1.00 95.62 99 ALA A N 1
ATOM 726 C CA . ALA A 1 99 ? -14.980 2.891 11.843 1.00 95.62 99 ALA A CA 1
ATOM 727 C C . ALA A 1 99 ? -16.329 2.443 12.422 1.00 95.62 99 ALA A C 1
ATOM 729 O O . ALA A 1 99 ? -16.853 1.426 12.004 1.00 95.62 99 ALA A O 1
ATOM 730 N N . LYS A 1 100 ? -16.959 3.215 13.320 1.00 94.31 100 LYS A N 1
ATOM 731 C CA . LYS A 1 100 ? -18.291 2.884 13.872 1.00 94.31 100 LYS A CA 1
ATOM 732 C C . LYS A 1 100 ? -19.423 2.915 12.844 1.00 94.31 100 LYS A C 1
ATOM 734 O O . LYS A 1 100 ? -20.497 2.381 13.108 1.00 94.31 100 LYS A O 1
ATOM 739 N N . ARG A 1 101 ? -19.247 3.626 11.726 1.00 93.56 101 ARG A N 1
ATOM 740 C CA . ARG A 1 101 ? -20.299 3.838 10.714 1.00 93.56 101 ARG A CA 1
ATOM 741 C C . ARG A 1 101 ? -19.900 3.342 9.336 1.00 93.56 101 ARG A C 1
ATOM 743 O O . ARG A 1 101 ? -20.756 2.878 8.589 1.00 93.56 101 ARG A O 1
ATOM 750 N N . ARG A 1 102 ? -18.622 3.450 8.984 1.00 94.62 102 ARG A N 1
ATOM 751 C CA . ARG A 1 102 ? -18.079 3.070 7.678 1.00 94.62 102 ARG A CA 1
ATOM 752 C C . ARG A 1 102 ? -16.756 2.350 7.867 1.00 94.62 102 ARG A C 1
ATOM 754 O O . ARG A 1 102 ? -16.060 2.615 8.836 1.00 94.62 102 ARG A O 1
ATOM 761 N N . ASN A 1 103 ? -16.404 1.487 6.922 1.00 95.69 103 ASN A N 1
ATOM 762 C CA . ASN A 1 103 ? -15.095 0.854 6.924 1.00 95.69 103 ASN A CA 1
ATOM 763 C C . ASN A 1 103 ? -13.994 1.908 6.784 1.00 95.69 103 ASN A C 1
ATOM 765 O O . ASN A 1 103 ? -14.048 2.766 5.892 1.00 95.69 103 ASN A O 1
ATOM 769 N N . ALA A 1 104 ? -13.015 1.816 7.677 1.00 95.81 104 ALA A N 1
ATOM 770 C CA . ALA A 1 104 ? -11.837 2.660 7.708 1.00 95.81 104 ALA A CA 1
ATOM 771 C C . ALA A 1 104 ? -10.601 1.763 7.625 1.00 95.81 104 ALA A C 1
ATOM 773 O O . ALA A 1 104 ? -10.507 0.757 8.334 1.00 95.81 104 ALA A O 1
ATOM 774 N N . VAL A 1 105 ? -9.664 2.114 6.750 1.00 95.88 105 VAL A N 1
ATOM 775 C CA . VAL A 1 105 ? -8.456 1.321 6.514 1.00 95.88 105 VAL A CA 1
ATOM 776 C C . VAL A 1 105 ? -7.226 2.136 6.873 1.00 95.88 105 VAL A C 1
ATOM 778 O O . VAL A 1 105 ? -7.157 3.330 6.597 1.00 95.88 105 VAL A O 1
ATOM 781 N N . VAL A 1 106 ? -6.254 1.488 7.502 1.00 95.50 106 VAL A N 1
ATOM 782 C CA . VAL A 1 106 ? -4.954 2.075 7.823 1.00 95.50 106 VAL A CA 1
ATOM 783 C C . VAL A 1 106 ? -3.874 1.205 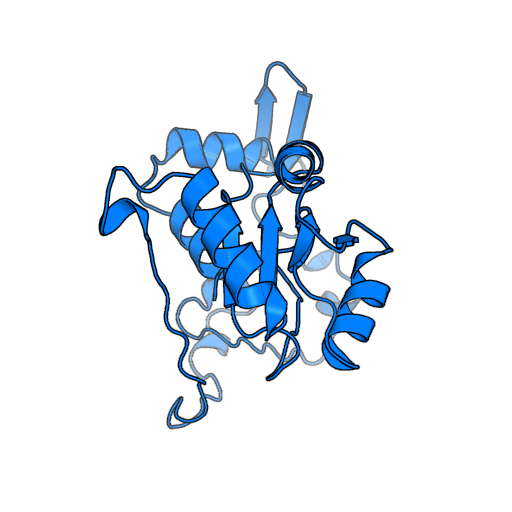7.204 1.00 95.50 106 VAL A C 1
ATOM 785 O O . VAL A 1 106 ? -3.835 0.008 7.480 1.00 95.50 106 VAL A O 1
ATOM 788 N N . ILE A 1 107 ? -2.988 1.779 6.399 1.00 93.81 107 ILE A N 1
ATOM 789 C CA . ILE A 1 107 ? -1.787 1.088 5.923 1.00 93.81 107 ILE A CA 1
ATOM 790 C C . ILE A 1 107 ? -0.609 1.528 6.787 1.00 93.81 107 ILE A C 1
ATOM 792 O O . ILE A 1 107 ? -0.413 2.720 7.014 1.00 93.81 107 ILE A O 1
ATOM 796 N N . VAL A 1 108 ? 0.156 0.552 7.275 1.00 93.31 108 VAL A N 1
ATOM 797 C CA . VAL A 1 108 ? 1.371 0.758 8.075 1.00 93.31 108 VAL A CA 1
ATOM 798 C C . VAL A 1 108 ? 2.558 0.032 7.433 1.00 93.31 108 VAL A C 1
ATOM 800 O O . VAL A 1 108 ? 2.363 -1.042 6.853 1.00 93.31 108 VAL A O 1
ATOM 803 N N . PRO A 1 109 ? 3.800 0.526 7.584 1.00 90.69 109 PRO A N 1
ATOM 804 C CA . PRO A 1 109 ? 4.962 -0.023 6.880 1.00 90.69 109 PRO A CA 1
ATOM 805 C C . PRO A 1 109 ? 5.419 -1.382 7.413 1.00 90.69 109 PRO A C 1
ATOM 807 O O . PRO A 1 109 ? 6.117 -2.120 6.724 1.00 90.69 109 PRO A O 1
ATOM 810 N N . SER A 1 110 ? 5.060 -1.747 8.649 1.00 90.00 110 SER A N 1
ATOM 811 C CA . SER A 1 110 ? 5.575 -2.967 9.273 1.00 90.00 110 SER A CA 1
ATOM 812 C C . SER A 1 110 ? 4.637 -3.578 10.310 1.00 90.00 110 SER A C 1
ATOM 814 O O . SER A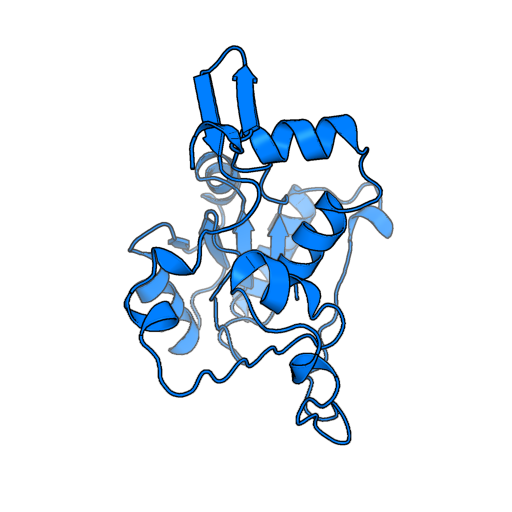 1 110 ? 3.745 -2.931 10.863 1.00 90.00 110 SER A O 1
ATOM 816 N N . ALA A 1 111 ? 4.881 -4.855 10.615 1.00 91.31 111 ALA A N 1
ATOM 817 C CA . ALA A 1 111 ? 4.178 -5.563 11.681 1.00 91.31 111 ALA A CA 1
ATOM 818 C C . ALA A 1 111 ? 4.439 -4.937 13.062 1.00 91.31 111 ALA A C 1
ATOM 820 O O . ALA A 1 111 ? 3.599 -5.048 13.956 1.00 91.31 111 ALA A O 1
ATOM 821 N N . GLU A 1 112 ? 5.585 -4.269 13.238 1.00 91.06 112 GLU A N 1
ATOM 822 C CA . GLU A 1 112 ? 5.905 -3.536 14.462 1.00 91.06 112 GLU A CA 1
ATOM 823 C C . GLU A 1 112 ? 5.013 -2.303 14.604 1.00 91.06 112 GLU A C 1
ATOM 825 O O . GLU A 1 112 ? 4.349 -2.145 15.628 1.00 91.06 112 GLU A O 1
ATOM 830 N N . ALA A 1 113 ? 4.904 -1.493 13.545 1.00 91.31 113 ALA A N 1
ATOM 831 C CA . ALA A 1 113 ? 4.007 -0.339 13.504 1.00 91.31 113 ALA A CA 1
ATOM 832 C C . ALA A 1 113 ? 2.544 -0.757 13.738 1.00 91.31 113 ALA A C 1
ATOM 834 O O . ALA A 1 113 ? 1.815 -0.120 14.500 1.00 91.31 113 ALA A O 1
ATOM 835 N N . ALA A 1 114 ? 2.132 -1.909 13.197 1.00 93.75 114 ALA A N 1
ATOM 836 C CA . ALA A 1 114 ? 0.796 -2.464 13.412 1.00 93.75 114 ALA A CA 1
ATOM 837 C C . ALA A 1 114 ? 0.472 -2.751 14.892 1.00 93.75 114 ALA A C 1
ATOM 839 O O . ALA A 1 114 ? -0.696 -2.710 15.288 1.00 93.75 114 ALA A O 1
ATOM 840 N N . LYS A 1 115 ? 1.473 -3.004 15.752 1.00 94.12 115 LYS A N 1
ATOM 841 C CA . LYS A 1 115 ? 1.238 -3.232 17.191 1.00 94.12 115 LYS A CA 1
ATOM 842 C C . LYS A 1 115 ? 0.590 -2.030 17.866 1.00 94.12 115 LYS A C 1
ATOM 844 O O . LYS A 1 115 ? -0.216 -2.221 18.774 1.00 94.12 115 LYS A O 1
ATOM 849 N N . GLN A 1 116 ? 0.879 -0.819 17.392 1.00 93.75 116 GLN A N 1
ATOM 850 C CA . GLN A 1 116 ? 0.303 0.414 17.919 1.00 93.75 116 GLN A CA 1
ATOM 851 C C . GLN A 1 116 ? -1.219 0.513 17.699 1.00 93.75 116 GLN A C 1
ATOM 853 O O . GLN A 1 116 ? -1.866 1.357 18.323 1.00 93.75 116 GLN A O 1
ATOM 858 N N . TRP A 1 117 ? -1.786 -0.344 16.845 1.00 94.81 117 TRP A N 1
ATOM 859 C CA . TRP A 1 117 ? -3.200 -0.364 16.472 1.00 94.81 117 TRP A CA 1
ATOM 860 C C . TRP A 1 117 ? -3.982 -1.539 17.072 1.00 94.81 117 TRP A C 1
ATOM 862 O O . TRP A 1 117 ? -5.208 -1.528 17.042 1.00 94.81 117 TRP A O 1
ATOM 872 N N . LYS A 1 118 ? -3.312 -2.530 17.680 1.00 88.94 118 LYS A N 1
ATOM 873 C CA . LYS A 1 118 ? -3.957 -3.746 18.222 1.00 88.94 118 LYS A CA 1
ATOM 874 C C . LYS A 1 118 ? -5.071 -3.484 19.241 1.00 88.94 118 LYS A C 1
ATOM 876 O O . LYS A 1 118 ? -5.945 -4.326 19.393 1.00 88.94 118 LYS A O 1
ATOM 881 N N . GLY A 1 119 ? -5.025 -2.360 19.957 1.00 89.62 119 GLY A N 1
ATOM 882 C CA . GLY A 1 119 ? -6.036 -2.004 20.960 1.00 89.62 119 GLY A CA 1
ATOM 883 C C . GLY A 1 119 ? -7.322 -1.399 20.391 1.00 89.62 119 GLY A C 1
ATOM 884 O O . GLY A 1 119 ? -8.280 -1.231 21.138 1.00 89.62 119 GLY A O 1
ATOM 885 N N . ILE A 1 120 ? -7.339 -1.046 19.103 1.00 94.75 120 ILE A N 1
ATOM 886 C CA . ILE A 1 120 ? -8.459 -0.336 18.464 1.00 94.75 120 ILE A CA 1
ATOM 887 C C . ILE A 1 120 ? -8.887 -0.934 17.122 1.00 94.75 120 ILE A C 1
ATOM 889 O O . ILE A 1 120 ? -9.993 -0.652 16.677 1.00 94.75 120 ILE A O 1
ATOM 893 N N . ALA A 1 121 ? -8.020 -1.704 16.460 1.00 95.88 121 ALA A N 1
ATOM 894 C CA . ALA A 1 121 ? -8.303 -2.302 15.165 1.00 95.88 121 ALA A CA 1
ATOM 895 C C . ALA A 1 121 ? -9.165 -3.560 15.314 1.00 95.88 121 ALA A C 1
ATOM 897 O O . ALA A 1 121 ? -8.847 -4.446 16.108 1.00 95.88 121 ALA A O 1
ATOM 898 N N . ASP A 1 122 ? -10.198 -3.671 14.484 1.00 96.38 122 ASP A N 1
ATOM 899 C CA . ASP A 1 122 ? -11.061 -4.850 14.387 1.00 96.38 122 ASP A CA 1
ATOM 900 C C . ASP A 1 122 ? -10.375 -5.994 13.623 1.00 96.38 122 ASP A C 1
ATOM 902 O O . ASP A 1 122 ? -10.660 -7.175 13.840 1.00 96.38 122 ASP A O 1
ATOM 906 N N . ALA A 1 123 ? -9.435 -5.661 12.732 1.00 95.19 123 ALA A N 1
ATOM 907 C CA . ALA A 1 123 ? -8.569 -6.633 12.077 1.00 95.19 123 ALA A CA 1
ATOM 908 C C . ALA A 1 123 ? -7.189 -6.047 11.755 1.00 95.19 123 ALA A C 1
ATOM 910 O O . ALA A 1 123 ? -7.067 -4.901 11.333 1.00 95.19 123 ALA A O 1
ATOM 911 N N . VAL A 1 124 ? -6.152 -6.876 11.882 1.00 95.94 124 VAL A N 1
ATOM 912 C CA . VAL A 1 124 ? -4.803 -6.596 11.372 1.00 95.94 124 VAL A CA 1
ATOM 913 C C . VAL A 1 124 ? -4.466 -7.678 10.352 1.00 95.94 124 VAL A C 1
ATOM 915 O O . VAL A 1 124 ? -4.480 -8.864 10.684 1.00 95.94 124 VAL A O 1
ATOM 918 N N . LEU A 1 125 ? -4.205 -7.282 9.109 1.00 94.19 125 LEU A N 1
ATOM 919 C CA . LEU A 1 125 ? -4.023 -8.182 7.975 1.00 94.19 125 LEU A CA 1
ATOM 920 C C . LEU A 1 125 ? -2.608 -8.059 7.409 1.00 94.19 125 LEU A C 1
ATOM 922 O O . LEU A 1 125 ? -2.109 -6.962 7.157 1.00 94.19 125 LEU A O 1
ATOM 926 N N . GLN A 1 126 ? -1.982 -9.208 7.171 1.00 92.44 126 GLN A N 1
ATOM 927 C CA . GLN A 1 126 ? -0.648 -9.313 6.591 1.00 92.44 126 GLN A CA 1
ATOM 928 C C . GLN A 1 126 ? -0.541 -10.597 5.761 1.00 92.44 126 GLN A C 1
ATOM 930 O O . GLN A 1 126 ? -1.164 -11.613 6.085 1.00 92.44 126 GLN A O 1
ATOM 935 N N . GLY A 1 127 ? 0.258 -10.560 4.692 1.00 88.06 127 GLY A N 1
ATOM 936 C CA . GLY A 1 127 ? 0.535 -11.727 3.855 1.00 88.06 127 GLY A CA 1
ATOM 937 C C . GLY A 1 127 ? -0.741 -12.348 3.280 1.00 88.06 127 GLY A C 1
ATOM 938 O O . GLY A 1 127 ? -1.587 -11.653 2.721 1.00 88.06 127 GLY A O 1
ATOM 939 N N . SER A 1 128 ? -0.909 -13.660 3.450 1.00 87.00 128 SER A N 1
ATOM 940 C CA . SER A 1 128 ? -2.048 -14.410 2.901 1.00 87.00 128 SER A CA 1
ATOM 941 C C . SER A 1 128 ? -3.410 -14.031 3.499 1.00 87.00 128 SER A C 1
ATOM 943 O O . SER A 1 128 ? -4.439 -14.306 2.882 1.00 87.00 128 SER A O 1
ATOM 945 N N . ALA A 1 129 ? -3.447 -13.379 4.667 1.00 89.75 129 ALA A N 1
ATOM 946 C CA . ALA A 1 129 ? -4.697 -12.957 5.303 1.00 89.75 129 ALA A CA 1
ATOM 947 C C . ALA A 1 129 ? -5.340 -11.733 4.625 1.00 89.75 129 ALA A C 1
ATOM 949 O O . ALA A 1 129 ? -6.540 -11.507 4.794 1.00 89.75 129 ALA A O 1
ATOM 950 N N . VAL A 1 130 ? -4.565 -10.960 3.853 1.00 90.75 130 VAL A N 1
ATOM 951 C CA . VAL A 1 130 ? -5.020 -9.716 3.210 1.00 90.75 130 VAL A CA 1
ATOM 952 C C . VAL A 1 130 ? -6.192 -9.984 2.272 1.00 90.75 130 VAL A C 1
ATOM 954 O O . VAL A 1 130 ? -7.243 -9.377 2.434 1.00 90.75 130 VAL A O 1
ATOM 957 N N . GLU A 1 131 ? -6.066 -10.955 1.369 1.00 89.69 131 GLU A N 1
ATOM 958 C CA . GLU A 1 131 ? -7.110 -11.285 0.389 1.00 89.69 131 GLU A CA 1
ATOM 959 C C . GLU A 1 131 ? -8.456 -11.626 1.037 1.00 89.69 131 GLU A C 1
ATOM 961 O O . GLU A 1 131 ? -9.513 -11.158 0.613 1.00 89.69 131 GLU A O 1
ATOM 966 N N . ALA A 1 132 ? -8.433 -12.430 2.101 1.00 91.19 132 ALA A N 1
ATOM 967 C CA . ALA A 1 132 ? -9.649 -12.786 2.823 1.00 91.19 132 ALA A CA 1
ATOM 968 C C . ALA A 1 132 ? -10.271 -11.578 3.536 1.00 91.19 132 ALA A C 1
ATOM 970 O O . ALA A 1 132 ? -11.493 -11.437 3.556 1.00 91.19 132 ALA A O 1
ATOM 971 N N . GLY A 1 133 ? -9.450 -10.695 4.105 1.00 91.69 133 GLY A N 1
ATOM 972 C CA . GLY A 1 133 ? -9.942 -9.491 4.764 1.00 91.69 133 GLY A CA 1
ATOM 973 C C . GLY A 1 133 ? -10.468 -8.431 3.794 1.00 91.69 133 GLY A C 1
ATOM 974 O O . GLY A 1 133 ? -11.496 -7.823 4.082 1.00 91.69 133 GLY A O 1
ATOM 975 N N . LEU A 1 134 ? -9.851 -8.272 2.618 1.00 91.56 134 LEU A N 1
ATOM 976 C CA . LEU A 1 134 ? -10.366 -7.397 1.559 1.00 91.56 134 LEU A CA 1
ATOM 977 C C . LEU A 1 134 ? -11.733 -7.874 1.056 1.00 91.56 134 LEU A C 1
ATOM 979 O O . LEU A 1 134 ? -12.631 -7.057 0.867 1.00 91.56 134 LEU A O 1
ATOM 983 N N . ARG A 1 135 ? -11.937 -9.192 0.909 1.00 91.81 135 ARG A N 1
ATOM 984 C CA . ARG A 1 135 ? -13.270 -9.736 0.590 1.00 91.81 135 ARG A CA 1
ATOM 985 C C . ARG A 1 135 ? -14.309 -9.359 1.645 1.00 91.81 135 ARG A C 1
ATOM 987 O O . ARG A 1 135 ? -15.364 -8.853 1.285 1.00 91.81 135 ARG A O 1
ATOM 994 N N . ARG A 1 136 ? -13.981 -9.494 2.934 1.00 93.31 136 ARG A N 1
ATOM 995 C CA . ARG A 1 136 ? -14.887 -9.101 4.030 1.00 93.31 136 ARG A CA 1
ATOM 996 C C . ARG A 1 136 ? -15.248 -7.615 3.996 1.00 93.31 136 ARG A C 1
ATOM 998 O O . ARG A 1 136 ? -16.399 -7.280 4.247 1.00 93.31 136 ARG A O 1
ATOM 1005 N N . LEU A 1 137 ? -14.288 -6.744 3.675 1.00 93.69 137 LEU A N 1
ATOM 1006 C CA . LEU A 1 137 ? -14.535 -5.306 3.518 1.00 93.69 137 LEU A CA 1
ATOM 1007 C C . LEU A 1 137 ? -15.502 -5.009 2.364 1.00 93.69 137 LEU A C 1
ATOM 1009 O O . LEU A 1 137 ? -16.338 -4.123 2.492 1.00 93.69 137 LEU A O 1
ATOM 1013 N N . ARG A 1 138 ? -15.424 -5.762 1.260 1.00 92.38 138 ARG A N 1
ATOM 1014 C CA . ARG A 1 138 ? -16.347 -5.623 0.118 1.00 92.38 138 ARG A CA 1
ATOM 1015 C C . ARG A 1 138 ? -17.741 -6.181 0.407 1.00 92.38 138 ARG A C 1
ATOM 1017 O O . ARG A 1 138 ? -18.721 -5.677 -0.127 1.00 92.38 138 ARG A O 1
ATOM 1024 N N . GLU A 1 139 ? -17.832 -7.221 1.229 1.00 93.00 139 GLU A N 1
ATOM 1025 C CA . GLU A 1 139 ? -19.094 -7.893 1.564 1.00 93.00 139 GLU A CA 1
ATOM 1026 C C . GLU A 1 139 ? -19.910 -7.146 2.630 1.00 93.00 139 GLU A C 1
ATOM 1028 O O . GLU A 1 139 ? -21.127 -7.317 2.701 1.00 93.00 139 GLU A O 1
ATOM 1033 N N . GLY A 1 140 ? -19.275 -6.309 3.456 1.00 92.12 140 GLY A N 1
ATOM 1034 C CA . GLY A 1 140 ? -19.997 -5.528 4.451 1.00 92.12 140 GLY A CA 1
ATOM 1035 C C . GLY A 1 140 ? -19.121 -4.714 5.396 1.00 92.12 140 GLY A C 1
ATOM 1036 O O . GLY A 1 140 ? -17.936 -4.471 5.173 1.00 92.12 140 GLY A O 1
ATOM 1037 N N . HIS A 1 141 ? -19.742 -4.266 6.484 1.00 94.69 141 HIS A N 1
ATOM 1038 C CA . HIS A 1 141 ? -19.081 -3.461 7.501 1.00 94.69 141 HIS A CA 1
ATOM 1039 C C . HIS A 1 141 ? -18.227 -4.340 8.431 1.00 94.69 141 HIS A C 1
ATOM 1041 O O . HIS A 1 141 ? -18.741 -5.243 9.089 1.00 94.69 141 HIS A O 1
ATOM 1047 N N . VAL A 1 142 ? -16.932 -4.039 8.511 1.00 95.06 142 VAL A N 1
ATOM 1048 C CA . VAL A 1 142 ? -15.950 -4.666 9.407 1.00 95.06 142 VAL A CA 1
ATOM 1049 C C . VAL A 1 142 ? -15.506 -3.705 10.511 1.00 95.06 142 VAL A C 1
ATOM 1051 O O . VAL A 1 142 ? -15.318 -4.157 11.634 1.00 95.06 142 VAL A O 1
ATOM 1054 N N . GLY A 1 143 ? -15.354 -2.413 10.203 1.00 95.69 143 GLY A N 1
ATOM 1055 C CA . GLY A 1 143 ? -14.845 -1.403 11.134 1.00 95.69 143 GLY A CA 1
ATOM 1056 C C . GLY A 1 143 ? -13.457 -0.896 10.739 1.00 95.69 143 GLY A C 1
ATOM 1057 O O . GLY A 1 143 ? -13.253 -0.479 9.596 1.00 95.69 143 GLY A O 1
ATOM 1058 N N . LEU A 1 144 ? -12.512 -0.904 11.683 1.00 97.12 144 LEU A N 1
ATOM 1059 C CA . LEU A 1 144 ? -11.136 -0.444 11.494 1.00 97.12 144 LEU A CA 1
ATOM 1060 C C . LEU A 1 144 ? -10.216 -1.607 11.109 1.00 97.12 144 LEU A C 1
ATOM 1062 O O . LEU A 1 144 ? -9.922 -2.481 11.928 1.00 97.12 144 LEU A O 1
ATOM 1066 N N . VAL A 1 145 ? -9.704 -1.591 9.880 1.00 96.75 145 VAL A N 1
ATOM 1067 C CA . VAL A 1 145 ? -8.794 -2.624 9.368 1.00 96.75 145 VAL A CA 1
ATOM 1068 C C . VAL A 1 145 ? -7.405 -2.049 9.131 1.00 96.75 145 VAL A C 1
ATOM 1070 O O . VAL A 1 145 ? -7.244 -1.041 8.451 1.00 96.75 145 VAL A O 1
ATOM 1073 N N . VAL A 1 146 ? -6.385 -2.718 9.658 1.00 96.38 146 VAL A N 1
ATOM 1074 C CA . VAL A 1 146 ? -4.980 -2.352 9.464 1.00 96.38 146 VAL A CA 1
ATOM 1075 C C . VAL A 1 146 ? -4.338 -3.308 8.469 1.00 96.38 146 VAL A C 1
ATOM 1077 O O . VAL A 1 146 ? -4.370 -4.523 8.666 1.00 96.38 146 VAL A O 1
ATOM 1080 N N . LEU A 1 147 ? -3.733 -2.768 7.418 1.00 94.69 147 LEU A N 1
ATOM 1081 C CA . LEU A 1 147 ? -2.980 -3.495 6.404 1.00 94.69 147 LEU A CA 1
ATOM 1082 C C . LEU A 1 147 ? -1.484 -3.264 6.615 1.00 94.69 147 LEU A C 1
ATOM 1084 O O . LEU A 1 147 ? -1.026 -2.128 6.722 1.00 94.69 147 LEU A O 1
ATOM 1088 N N . VAL A 1 148 ? -0.715 -4.347 6.671 1.00 92.50 148 VAL A N 1
ATOM 1089 C CA . VAL A 1 148 ? 0.737 -4.280 6.871 1.00 92.50 148 VAL A CA 1
ATOM 1090 C C . VAL A 1 148 ? 1.464 -4.376 5.536 1.00 92.50 148 VAL A C 1
ATOM 1092 O O . VAL A 1 148 ? 1.326 -5.384 4.843 1.00 92.50 148 VAL A O 1
ATOM 1095 N N . ASN A 1 149 ? 2.272 -3.358 5.227 1.00 86.94 149 ASN A N 1
ATOM 1096 C CA . ASN A 1 149 ? 3.106 -3.239 4.028 1.00 86.94 149 ASN A CA 1
ATOM 1097 C C . ASN A 1 149 ? 2.357 -3.607 2.737 1.00 86.94 149 ASN A C 1
ATOM 1099 O O . ASN A 1 149 ? 2.795 -4.445 1.946 1.00 86.94 149 ASN A O 1
ATOM 1103 N N . ARG A 1 150 ? 1.163 -3.041 2.564 1.00 84.44 150 ARG A N 1
ATOM 1104 C CA . ARG A 1 150 ? 0.353 -3.258 1.371 1.00 84.44 150 ARG A CA 1
ATOM 1105 C C . ARG A 1 150 ? -0.059 -1.903 0.824 1.00 84.44 150 ARG A C 1
ATOM 1107 O O . ARG A 1 150 ? -1.027 -1.334 1.301 1.00 84.44 150 ARG A O 1
ATOM 1114 N N . TYR A 1 151 ? 0.722 -1.405 -0.125 1.00 74.75 151 TYR A N 1
ATOM 1115 C CA . TYR A 1 151 ? 0.504 -0.122 -0.798 1.00 74.75 151 TYR A CA 1
ATOM 1116 C C . TYR A 1 151 ? -0.081 -0.344 -2.197 1.00 74.75 151 TYR A C 1
ATOM 1118 O O . TYR A 1 151 ? -1.038 0.317 -2.575 1.00 74.75 151 TYR A O 1
ATOM 1126 N N . ASP A 1 152 ? 0.388 -1.384 -2.892 1.00 68.56 152 ASP A N 1
ATOM 1127 C CA . ASP A 1 152 ? -0.079 -1.717 -4.236 1.00 68.56 152 ASP A CA 1
ATOM 1128 C C . ASP A 1 152 ? -1.181 -2.785 -4.258 1.00 68.56 152 ASP A C 1
ATOM 1130 O O . ASP A 1 152 ? -1.234 -3.716 -3.438 1.00 68.56 152 ASP A O 1
ATOM 1134 N N . GLY A 1 153 ? -2.037 -2.691 -5.278 1.00 69.38 153 GLY A N 1
ATOM 1135 C CA . GLY A 1 153 ? -3.000 -3.735 -5.629 1.00 69.38 153 GLY A CA 1
ATOM 1136 C C . GLY A 1 153 ? -4.092 -3.956 -4.582 1.00 69.38 153 GLY A C 1
ATOM 1137 O O . GLY A 1 153 ? -4.569 -5.082 -4.427 1.00 69.38 153 GLY A O 1
ATOM 1138 N N . ILE A 1 154 ? -4.462 -2.911 -3.839 1.00 78.19 154 ILE A N 1
ATOM 1139 C CA . ILE A 1 154 ? -5.636 -2.911 -2.969 1.00 78.19 154 ILE A CA 1
ATOM 1140 C C . ILE A 1 154 ? -6.776 -2.215 -3.701 1.00 78.19 154 ILE A C 1
ATOM 1142 O O . ILE A 1 154 ? -6.750 -1.008 -3.910 1.00 78.19 154 ILE A O 1
ATOM 1146 N N . ASP A 1 155 ? -7.801 -2.986 -4.042 1.00 80.81 155 ASP A N 1
ATOM 1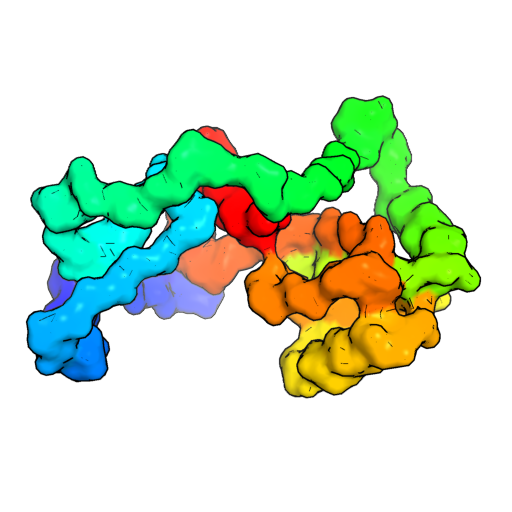147 C CA . ASP A 1 155 ? -9.037 -2.450 -4.601 1.00 80.81 155 ASP A CA 1
ATOM 1148 C C . ASP A 1 155 ? -10.135 -2.428 -3.528 1.00 80.81 155 ASP A C 1
ATOM 1150 O O . ASP A 1 155 ? -10.634 -3.482 -3.104 1.00 80.81 155 ASP A O 1
ATOM 1154 N N . LEU A 1 156 ? -10.465 -1.224 -3.059 1.00 83.88 156 LEU A N 1
ATOM 1155 C CA . LEU A 1 156 ? -11.468 -0.950 -2.028 1.00 83.88 156 LEU A CA 1
ATOM 1156 C C . LEU A 1 156 ? -12.522 0.037 -2.562 1.00 83.88 156 LEU A C 1
ATOM 1158 O O . LEU A 1 156 ? -12.473 1.223 -2.231 1.00 83.88 156 LEU A O 1
ATOM 1162 N N . PRO A 1 157 ? -13.478 -0.432 -3.382 1.00 82.31 157 PRO A N 1
ATOM 1163 C CA . PRO A 1 157 ? -14.492 0.430 -3.974 1.00 82.31 157 PRO A CA 1
ATOM 1164 C C . PRO A 1 157 ? -15.587 0.818 -2.969 1.00 82.31 157 PRO A C 1
ATOM 1166 O O . PRO A 1 157 ? -15.940 0.052 -2.070 1.00 82.31 157 PRO A O 1
ATOM 1169 N N . ASP A 1 158 ? -16.177 1.996 -3.169 1.00 84.81 158 ASP A N 1
ATOM 1170 C CA . ASP A 1 158 ? -17.394 2.460 -2.495 1.00 84.81 158 ASP A CA 1
ATOM 1171 C C . ASP A 1 158 ? -17.386 2.316 -0.961 1.00 84.81 158 ASP A C 1
ATOM 1173 O O . ASP A 1 158 ? -16.643 2.990 -0.250 1.00 84.81 158 ASP A O 1
ATOM 1177 N N . ASP A 1 159 ? -18.275 1.476 -0.428 1.00 88.19 159 ASP A N 1
ATOM 1178 C CA . ASP A 1 159 ? -18.449 1.255 1.005 1.00 88.19 159 ASP A CA 1
ATOM 1179 C C . ASP A 1 159 ? -17.418 0.280 1.589 1.00 88.19 159 ASP A C 1
ATOM 1181 O O . ASP A 1 159 ? -17.351 0.138 2.815 1.00 88.19 159 ASP A O 1
ATOM 1185 N N . ALA A 1 160 ? -16.572 -0.330 0.749 1.00 89.19 160 ALA A N 1
ATOM 1186 C CA . ALA A 1 160 ? -15.472 -1.165 1.214 1.00 89.19 160 ALA A CA 1
ATOM 1187 C C . ALA A 1 160 ? -14.439 -0.351 2.001 1.00 89.19 160 ALA A C 1
ATOM 1189 O O . ALA A 1 160 ? -13.880 -0.860 2.971 1.00 89.19 160 ALA A O 1
ATOM 1190 N N . CYS A 1 161 ? -14.221 0.917 1.636 1.00 91.50 161 CYS A N 1
ATOM 1191 C CA . CYS A 1 161 ? -13.397 1.852 2.395 1.00 91.50 161 CYS A CA 1
ATOM 1192 C C . CYS A 1 161 ? -13.791 3.297 2.086 1.00 91.50 161 CYS A C 1
ATOM 1194 O O . CYS A 1 161 ? -13.643 3.761 0.960 1.00 91.50 161 CYS A O 1
ATOM 1196 N N . ARG A 1 162 ? -14.245 4.038 3.104 1.00 91.00 162 ARG A N 1
ATOM 1197 C CA . ARG A 1 162 ? -14.567 5.471 2.956 1.00 91.00 162 ARG A CA 1
ATOM 1198 C C . ARG A 1 162 ? -13.450 6.397 3.416 1.00 91.00 162 ARG A C 1
ATOM 1200 O O . ARG A 1 162 ? -13.429 7.552 3.009 1.00 91.00 162 ARG A O 1
ATOM 1207 N N . VAL A 1 163 ? -12.548 5.899 4.259 1.00 93.00 163 VAL A N 1
ATOM 1208 C CA . VAL A 1 163 ? -11.388 6.647 4.752 1.00 93.00 163 VAL A CA 1
ATOM 1209 C C . VAL A 1 163 ? -10.187 5.714 4.781 1.00 93.00 163 VAL A C 1
ATOM 1211 O O . VAL A 1 163 ? -10.225 4.680 5.450 1.00 93.00 163 VAL A O 1
ATOM 1214 N N . LEU A 1 164 ? -9.133 6.102 4.066 1.00 93.38 164 LEU A N 1
ATOM 1215 C CA . LEU A 1 164 ? -7.839 5.434 4.065 1.00 93.38 164 LEU A CA 1
ATOM 1216 C C . LEU A 1 164 ? -6.818 6.353 4.735 1.00 93.38 164 LEU A C 1
ATOM 1218 O O . LEU A 1 164 ? -6.656 7.496 4.316 1.00 93.38 164 LEU A O 1
ATOM 1222 N N . ALA A 1 165 ? -6.131 5.853 5.757 1.00 93.69 165 ALA A N 1
ATOM 1223 C CA . ALA A 1 165 ? -4.984 6.526 6.352 1.00 93.69 165 ALA A CA 1
ATOM 1224 C C . ALA A 1 165 ? -3.698 5.792 5.966 1.00 93.69 165 ALA A C 1
ATOM 1226 O O . ALA A 1 165 ? -3.578 4.583 6.170 1.00 93.69 165 ALA A O 1
ATOM 1227 N N . LEU A 1 166 ? -2.731 6.535 5.442 1.00 91.56 166 LEU A N 1
ATOM 1228 C CA . LEU A 1 166 ? -1.366 6.063 5.247 1.00 91.56 166 LEU A CA 1
ATOM 1229 C C . LEU A 1 166 ? -0.541 6.571 6.425 1.00 91.56 166 LEU A C 1
ATOM 1231 O O . LEU A 1 166 ? -0.453 7.778 6.639 1.00 91.56 166 LEU A O 1
ATOM 1235 N N . VAL A 1 167 ? -0.009 5.654 7.226 1.00 90.00 167 VAL A N 1
ATOM 1236 C CA . VAL A 1 167 ? 0.771 5.989 8.418 1.00 90.00 167 VAL A CA 1
ATOM 1237 C C . VAL A 1 167 ? 2.187 5.554 8.162 1.00 90.00 167 VAL A C 1
ATOM 1239 O O . VAL A 1 167 ? 2.459 4.355 8.156 1.00 90.00 167 VAL A O 1
ATOM 1242 N N . ASP A 1 168 ? 3.044 6.548 7.961 1.00 82.88 168 ASP A N 1
ATOM 1243 C CA . ASP A 1 168 ? 4.412 6.400 7.493 1.00 82.88 168 ASP A CA 1
ATOM 1244 C C . ASP A 1 168 ? 4.505 5.732 6.108 1.00 82.88 168 ASP A C 1
ATOM 1246 O O . ASP A 1 168 ? 3.705 4.883 5.693 1.00 82.88 168 ASP A O 1
ATOM 1250 N N . LEU A 1 169 ? 5.521 6.134 5.356 1.00 70.94 169 LEU A N 1
ATOM 1251 C CA . LEU A 1 169 ? 5.862 5.499 4.090 1.00 70.94 169 LEU A CA 1
ATOM 1252 C C . LEU A 1 169 ? 6.881 4.383 4.336 1.00 70.94 169 LEU A C 1
ATOM 1254 O O . LEU A 1 169 ? 7.626 4.434 5.319 1.00 70.94 169 LEU A O 1
ATOM 1258 N N . PRO A 1 170 ? 6.921 3.351 3.478 1.00 66.31 170 PRO A N 1
ATOM 1259 C CA . PRO A 1 170 ? 7.927 2.315 3.613 1.00 66.31 170 PRO A CA 1
ATOM 1260 C C . PRO A 1 170 ? 9.313 2.943 3.424 1.00 66.31 170 PRO A C 1
ATOM 1262 O O . PRO A 1 170 ? 9.552 3.678 2.461 1.00 66.31 170 PRO A O 1
ATOM 1265 N N . GLU A 1 171 ? 10.230 2.648 4.344 1.00 60.81 171 GLU A N 1
ATOM 1266 C CA . GLU A 1 171 ? 11.645 2.931 4.126 1.00 60.81 171 GLU A CA 1
ATOM 1267 C C . GLU A 1 171 ? 12.161 2.016 3.003 1.00 60.81 171 GLU A C 1
ATOM 1269 O O . GLU A 1 171 ? 11.818 0.835 2.955 1.00 60.81 171 GLU A O 1
ATOM 1274 N N . SER A 1 172 ? 12.962 2.588 2.098 1.00 62.25 172 SER A N 1
ATOM 1275 C CA . SER A 1 172 ? 13.606 1.946 0.935 1.00 62.25 172 SER A CA 1
ATOM 1276 C C . SER A 1 172 ? 13.959 0.469 1.156 1.00 62.25 172 SER A C 1
ATOM 1278 O O . SER A 1 172 ? 14.654 0.136 2.123 1.00 62.25 172 SER A O 1
ATOM 1280 N N . GLU A 1 173 ? 13.518 -0.397 0.242 1.00 65.75 173 GLU A N 1
ATOM 1281 C CA . GLU A 1 173 ? 13.561 -1.854 0.417 1.00 65.75 173 GLU A CA 1
ATOM 1282 C C . GLU A 1 173 ? 14.930 -2.459 0.069 1.00 65.75 173 GLU A C 1
ATOM 1284 O O . GLU A 1 173 ? 15.279 -3.519 0.594 1.00 65.75 173 GLU A O 1
ATOM 1289 N N . SER A 1 174 ? 15.735 -1.788 -0.766 1.00 76.69 174 SER A N 1
ATOM 1290 C CA . SER A 1 174 ? 17.046 -2.286 -1.209 1.00 76.69 174 SER A CA 1
ATOM 1291 C C . SER A 1 174 ? 18.222 -1.404 -0.770 1.00 76.69 174 SER A C 1
ATOM 1293 O O . SER A 1 174 ? 18.082 -0.204 -0.532 1.00 76.69 174 SER A O 1
ATOM 1295 N N . LEU A 1 175 ? 19.421 -1.984 -0.653 1.00 81.31 175 LEU A N 1
ATOM 1296 C CA . LEU A 1 175 ? 20.659 -1.244 -0.387 1.00 81.31 175 LEU A CA 1
ATOM 1297 C C . LEU A 1 175 ? 20.959 -0.244 -1.506 1.00 81.31 175 LEU A C 1
ATOM 1299 O O . LEU A 1 175 ? 21.445 0.854 -1.232 1.00 81.31 175 LEU A O 1
ATOM 1303 N N . VAL A 1 176 ? 20.657 -0.606 -2.755 1.00 82.75 176 VAL A N 1
ATOM 1304 C CA . VAL A 1 176 ? 20.801 0.291 -3.909 1.00 82.75 176 VAL A CA 1
ATOM 1305 C C . VAL A 1 176 ? 19.900 1.513 -3.754 1.00 82.75 176 VAL A C 1
ATOM 1307 O O . VAL A 1 176 ? 20.389 2.639 -3.860 1.00 82.75 176 VAL A O 1
ATOM 1310 N N . GLU A 1 177 ? 18.631 1.298 -3.414 1.00 76.94 177 GLU A N 1
ATOM 1311 C CA . GLU A 1 177 ? 17.646 2.358 -3.198 1.00 76.94 177 GLU A CA 1
ATOM 1312 C C . GLU A 1 177 ? 18.015 3.233 -1.990 1.00 76.94 177 GLU A C 1
ATOM 1314 O O . GLU A 1 177 ? 17.981 4.456 -2.075 1.00 76.94 177 GLU A O 1
ATOM 1319 N N . ARG A 1 178 ? 18.489 2.633 -0.891 1.00 77.81 178 ARG A N 1
ATOM 1320 C CA . ARG A 1 178 ? 18.982 3.363 0.292 1.00 77.81 178 ARG A CA 1
ATOM 1321 C C . ARG A 1 178 ? 20.117 4.324 -0.045 1.00 77.81 178 ARG A C 1
ATOM 1323 O O . ARG A 1 178 ? 20.129 5.461 0.432 1.00 77.81 178 ARG A O 1
ATOM 1330 N N . VAL A 1 179 ? 21.083 3.883 -0.852 1.00 79.19 179 VAL A N 1
ATOM 1331 C CA . VAL A 1 179 ? 22.204 4.738 -1.269 1.00 79.19 179 VAL A CA 1
ATOM 1332 C C . VAL A 1 179 ? 21.741 5.828 -2.233 1.00 79.19 179 VAL A C 1
ATOM 1334 O O . VAL A 1 179 ? 22.251 6.941 -2.157 1.00 79.19 179 VAL A O 1
ATOM 1337 N N . GLU A 1 180 ? 20.780 5.548 -3.115 1.00 75.31 180 GLU A N 1
ATOM 1338 C CA . GLU A 1 180 ? 20.189 6.566 -3.997 1.00 75.31 180 GLU A CA 1
ATOM 1339 C C . GLU A 1 180 ? 19.458 7.649 -3.208 1.00 75.31 180 GLU A C 1
ATOM 1341 O O . GLU A 1 180 ? 19.741 8.828 -3.404 1.00 75.31 180 GLU A O 1
ATOM 1346 N N . THR A 1 181 ? 18.603 7.265 -2.262 1.00 69.81 181 THR A N 1
ATOM 1347 C CA . THR A 1 181 ? 17.870 8.206 -1.405 1.00 69.81 181 THR A CA 1
ATOM 1348 C C . THR A 1 181 ? 18.819 9.042 -0.545 1.00 69.81 181 THR A C 1
ATOM 1350 O O . THR A 1 181 ? 18.639 10.249 -0.414 1.00 69.81 181 THR A O 1
ATOM 1353 N N . THR A 1 182 ? 19.886 8.435 -0.015 1.00 70.75 182 THR A N 1
ATOM 1354 C CA . THR A 1 182 ? 20.894 9.159 0.781 1.00 70.75 182 THR A CA 1
ATOM 1355 C C . THR A 1 182 ? 21.748 10.096 -0.083 1.00 70.75 182 THR A C 1
ATOM 1357 O O . THR A 1 182 ? 22.129 11.176 0.359 1.00 70.75 182 THR A O 1
ATOM 1360 N N . GLY A 1 183 ? 22.087 9.680 -1.308 1.00 64.81 183 GLY A N 1
ATOM 1361 C CA . GLY A 1 183 ? 22.995 10.407 -2.197 1.00 64.81 183 GLY A CA 1
ATOM 1362 C C . GLY A 1 183 ? 22.342 11.527 -3.008 1.00 64.81 183 GLY A C 1
ATOM 1363 O O . GLY A 1 183 ? 23.032 12.474 -3.377 1.00 64.81 183 GLY A O 1
ATOM 1364 N N . LEU A 1 184 ? 21.041 11.428 -3.299 1.00 57.53 184 LEU A N 1
ATOM 1365 C CA . LEU A 1 184 ? 20.301 12.398 -4.118 1.00 57.53 184 LEU A CA 1
ATOM 1366 C C . LEU A 1 184 ? 19.568 13.470 -3.296 1.00 57.53 184 LEU A C 1
ATOM 1368 O O . LEU A 1 184 ? 19.055 14.421 -3.882 1.00 57.53 184 LEU A O 1
ATOM 1372 N N . GLY A 1 185 ? 19.532 13.340 -1.966 1.00 53.31 185 GLY A N 1
ATOM 1373 C CA . GLY A 1 185 ? 18.678 14.167 -1.114 1.00 53.31 185 GLY A CA 1
ATOM 1374 C C . GLY A 1 185 ? 17.184 13.887 -1.335 1.00 53.31 185 GLY A C 1
ATOM 1375 O O . GLY A 1 185 ? 16.785 13.190 -2.271 1.00 53.31 185 GLY A O 1
ATOM 1376 N N . GLU A 1 186 ? 16.335 14.428 -0.462 1.00 51.78 186 GLU A N 1
ATOM 1377 C CA . GLU A 1 186 ? 14.886 14.152 -0.440 1.00 51.78 186 GLU A CA 1
ATOM 1378 C C . GLU A 1 186 ? 14.110 14.685 -1.670 1.00 51.78 186 GLU A C 1
ATOM 1380 O O . GLU A 1 186 ? 12.948 14.342 -1.865 1.00 51.78 186 GLU A O 1
ATOM 1385 N N . GLU A 1 187 ? 14.727 15.480 -2.549 1.00 51.91 187 GLU A N 1
ATOM 1386 C CA . GLU A 1 187 ? 13.991 16.363 -3.474 1.00 51.91 187 GLU A CA 1
ATOM 1387 C C . GLU A 1 187 ? 13.716 15.810 -4.890 1.00 51.91 187 GLU A C 1
ATOM 1389 O O . GLU A 1 187 ? 13.109 16.494 -5.714 1.00 51.91 187 GLU A O 1
ATOM 1394 N N . GLY A 1 188 ? 14.130 14.587 -5.236 1.00 53.44 188 GLY A N 1
ATOM 1395 C CA . GLY A 1 188 ? 14.151 14.172 -6.649 1.00 53.44 188 GLY A CA 1
ATOM 1396 C C . GLY A 1 188 ? 13.301 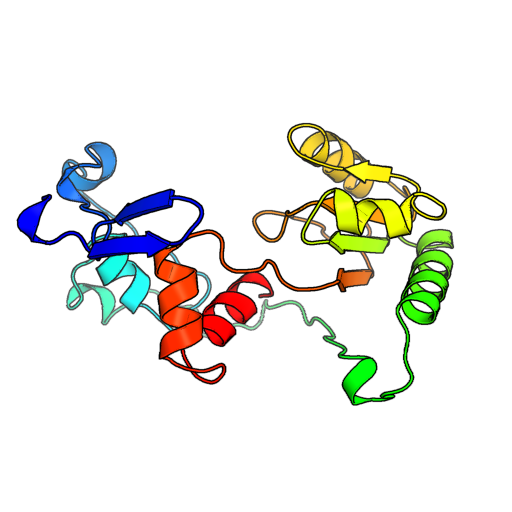12.963 -7.020 1.00 53.44 188 GLY A C 1
ATOM 1397 O O . GLY A 1 188 ? 12.199 13.081 -7.560 1.00 53.44 188 GLY A O 1
ATOM 1398 N N . ALA A 1 189 ? 13.898 11.786 -6.840 1.00 54.31 189 ALA A N 1
ATOM 1399 C CA . ALA A 1 189 ? 13.415 10.524 -7.397 1.00 54.31 189 ALA A CA 1
ATOM 1400 C C . ALA A 1 189 ? 12.727 9.633 -6.352 1.00 54.31 189 ALA A C 1
ATOM 1402 O O . ALA A 1 189 ? 11.724 8.997 -6.668 1.00 54.31 189 ALA A O 1
ATOM 1403 N N . GLY A 1 190 ? 13.227 9.623 -5.109 1.00 56.84 190 GLY A N 1
ATOM 1404 C CA . GLY A 1 190 ? 12.649 8.838 -4.011 1.00 56.84 190 GLY A CA 1
ATOM 1405 C C . GLY A 1 190 ? 11.232 9.291 -3.663 1.00 56.84 190 GLY A C 1
ATOM 1406 O O . GLY A 1 190 ? 10.314 8.474 -3.657 1.00 56.84 190 GLY A O 1
ATOM 1407 N N . LEU A 1 191 ? 11.033 10.604 -3.496 1.00 58.22 191 LEU A N 1
ATOM 1408 C CA . LEU A 1 191 ? 9.719 11.185 -3.210 1.00 58.22 191 LEU A CA 1
ATOM 1409 C C . LEU A 1 191 ? 8.719 10.941 -4.349 1.00 58.22 191 LEU A C 1
ATOM 1411 O O . LEU A 1 191 ? 7.582 10.566 -4.092 1.00 58.22 191 LEU A O 1
ATOM 1415 N N . ARG A 1 192 ? 9.140 11.072 -5.617 1.00 58.34 192 ARG A N 1
ATOM 1416 C CA . ARG A 1 192 ? 8.267 10.780 -6.770 1.00 58.34 192 ARG A CA 1
ATOM 1417 C C . ARG A 1 192 ? 7.818 9.323 -6.806 1.00 58.34 192 ARG A C 1
ATOM 1419 O O . ARG A 1 192 ? 6.637 9.072 -7.013 1.00 58.34 192 ARG A O 1
ATOM 1426 N N . ARG A 1 193 ? 8.726 8.370 -6.568 1.00 61.81 193 ARG A N 1
ATOM 1427 C CA . ARG A 1 193 ? 8.361 6.944 -6.481 1.00 61.81 193 ARG A CA 1
ATOM 1428 C C . ARG A 1 193 ? 7.431 6.670 -5.303 1.00 61.81 193 ARG A C 1
ATOM 1430 O O . ARG A 1 193 ? 6.517 5.866 -5.430 1.00 61.81 193 ARG A O 1
ATOM 1437 N N . GLN A 1 194 ? 7.639 7.341 -4.171 1.00 63.31 194 GLN A N 1
ATOM 1438 C CA . GLN A 1 194 ? 6.735 7.242 -3.026 1.00 63.31 194 GLN A CA 1
ATOM 1439 C C . GLN A 1 194 ? 5.349 7.821 -3.336 1.00 63.31 194 GLN A C 1
ATOM 1441 O O . GLN A 1 194 ? 4.355 7.193 -2.990 1.00 63.31 194 GLN A O 1
ATOM 1446 N N . MET A 1 195 ? 5.268 8.955 -4.038 1.00 62.28 195 MET A N 1
ATOM 1447 C CA . MET A 1 195 ? 3.999 9.538 -4.487 1.00 62.28 195 MET A CA 1
ATOM 1448 C C . MET A 1 195 ? 3.268 8.637 -5.488 1.00 62.28 195 MET A C 1
ATOM 1450 O O . MET A 1 195 ? 2.069 8.440 -5.341 1.00 62.28 195 MET A O 1
ATOM 1454 N N . GLN A 1 196 ? 3.977 8.016 -6.437 1.00 60.59 196 GLN A N 1
ATOM 1455 C CA . GLN A 1 196 ? 3.386 7.055 -7.381 1.00 60.59 196 GLN A CA 1
ATOM 1456 C C . GLN A 1 196 ? 2.757 5.832 -6.696 1.00 60.59 196 GLN A C 1
ATOM 1458 O O . GLN A 1 196 ? 1.849 5.234 -7.255 1.00 60.59 196 GLN A O 1
ATOM 1463 N N . ARG A 1 197 ? 3.212 5.455 -5.492 1.00 62.25 197 ARG A N 1
ATOM 1464 C CA . ARG A 1 197 ? 2.589 4.378 -4.695 1.00 62.25 197 ARG A CA 1
ATOM 1465 C C . ARG A 1 197 ? 1.303 4.815 -3.985 1.00 62.25 197 ARG A C 1
ATOM 1467 O O . ARG A 1 197 ? 0.610 3.973 -3.422 1.00 62.25 197 ARG A O 1
ATOM 1474 N N . ILE A 1 198 ? 1.038 6.121 -3.919 1.00 57.06 198 ILE A N 1
ATOM 1475 C CA . ILE A 1 198 ? -0.143 6.705 -3.267 1.00 57.06 198 ILE A CA 1
ATOM 1476 C C . ILE A 1 198 ? -1.266 6.981 -4.288 1.00 57.06 198 ILE A C 1
ATOM 1478 O O . ILE A 1 198 ? -2.434 7.031 -3.893 1.00 57.06 198 ILE A O 1
ATOM 1482 N N . GLU A 1 199 ? -0.927 7.160 -5.571 1.00 49.88 199 GLU A N 1
ATOM 1483 C CA . GLU A 1 199 ? -1.875 7.354 -6.691 1.00 49.88 199 GLU A CA 1
ATOM 1484 C C . GLU A 1 199 ? -2.699 6.091 -7.017 1.00 49.88 199 GLU A C 1
ATOM 1486 O O . GLU A 1 199 ? -3.951 6.219 -7.147 1.00 49.88 199 GLU A O 1
#

Radius of gyration: 20.45 Å; chains: 1; bounding box: 51×37×53 Å

Organism: NCBI:txid217168

Sequence (199 aa):
MLPHCRCVIDGRGLEIAPPCVPMDVVNAAAGARRRIYMTATLADDSVLVTDFGADPVVLNGPIAPASAGDLGERMILMPQELDPEFSLTDLKAMMQAFAKRRNAVVIVPSAEAAKQWKGIADAVLQGSAVEAGLRRLREGHVGLVVLVNRYDGIDLPDDACRVLALVDLPESESLVERVETTGLGEEGAGLRRQMQRIE

Secondary structure (DSSP, 8-state):
-GGG-EEEE-SS-EEEE-SS--GGG-HHHHT-S------S-TT--HHHHHTT---TTGGGS----S--TT--------HHHH-TT--HHHHHHHHHHHHTTS-EEEEESSHHHHHTTTTT-SEEE-TTHHHHHHHHHHHS---EEEEES--SS----GGG-SEEEE-SPPP-SSHHHHHHHHHH-TTSSHHHHHHHTT-

Foldseek 3Di:
DQVQWDWFDDPVGIDTGHQADPLCVVCVLVVDPDDDDDDPDPPDCVCCCRHVVDDPVVNPDDPDDPDPVPDDDDDDDDVCVVPVPDDPVNVLVVQQVCLVPAEAEEEDAAPVRCVVCVVRALEEDEDPRVVVVLVVLVVDRRGYYYYYNCLPDRDQDDRSHPYYHYDDFHDDPDSVVVCVCVVVDPPDDNVVVSVVSND